Protein 2IDL (pdb70)

InterPro domains:
  IPR007422 Cysteine protease Prp [PF04327] (1-107)
  IPR007422 Cysteine protease Prp [PTHR39178] (1-111)
  IPR007422 Cysteine protease Prp [cd16332] (1-107)
  IPR036764 Cysteine protease Prp superfamily [G3DSA:3.30.70.1490] (1-114)
  IPR036764 Cysteine protease Prp superfamily [SSF118010] (1-109)

Secondary structure (DSSP, 8-state):
--EEEEEEE-TTS-EEEEEEES-SS---SSHHHHHHHHHHHHHHHHHHIIIII-SPPEEEEE-STT-EEEEE--TT--HHHHHHHHHHHHHHHHHHHHHHHHTTTTEEEEEE-/---SEEEEEEE-TTS-EEEEEEES-S---TTTHHHHHHHHHHHHHHHHHHIIIII-S--EEEEE-TTS-EEEEEPPTT--HHHHHHHHHHHHHHHHHHHHHHHHSTTTEEEEEEE-

Organism: Streptococcus pneumoniae serotype 4 (strain ATCC BAA-334 / TIGR4) (NCBI:txid170187)

Nearest PDB structures (foldseek):
  2idl-assembly1_A  TM=1.009E+00  e=2.650E-24  Streptococcus pneumoniae TIGR4
  2g0j-assembly2_C  TM=9.401E-01  e=6.194E-14  Streptococcus mutans
  2g0i-assembly1_A  TM=9.323E-01  e=7.033E-14  Streptococcus mutans
  7jvs-assembly1_D  TM=8.795E-01  e=3.715E-10  Staphylococcus aureus
  7kld-assembly1_B  TM=8.567E-01  e=4.148E-09  Staphylococcus aureus

Solvent-accessible surface area: 11715 Å² total; per-residue (Å²): 52,120,0,72,1,40,0,59,52,21,183,111,29,44,1,84,9,0,56,0,45,17,27,19,153,84,21,104,165,48,43,10,22,3,6,21,3,0,36,18,9,2,76,20,7,12,44,0,0,78,135,50,8,58,29,134,11,97,64,101,103,66,148,91,181,36,4,59,5,48,0,69,8,38,170,139,13,66,93,129,26,66,129,56,1,29,42,8,0,41,16,6,40,15,4,0,26,50,19,18,136,118,66,78,112,65,3,59,27,140,62,105,129,152,132,14,110,0,33,0,27,0,37,52,16,186,119,27,52,3,27,5,0,67,0,44,10,9,13,118,62,40,91,209,19,18,33,39,4,0,5,7,0,28,17,8,1,80,15,8,11,47,0,0,68,134,50,3,55,23,132,10,91,70,109,98,80,119,109,167,33,4,58,3,48,0,57,13,32,158,125,20,68,77,114,23,88,124,28,3,46,27,7,0,32,12,5,41,19,6,0,27,48,20,24,132,106,100,70,124,37,1,55,26,104,68,85,107,120

Foldseek 3Di:
DAKEKEWEADPVGFTFKMKIFQLADDDDDVSVVLSVLLVVLVVVLQVCLCPPLPDGWDWDWDNPDRIMIMTGHDDDDDPSSRVSNRVSVVVSLVSLVVSCVVVVVHYDYYYDD/DDAQKEKEWEAEPVGQTFKIKIFQLAQDDDDPNRVLSVQLCVLVVVLQVCLCVPLPDHFDWDWDNPPNIIIMTGHDPPDDPSSSVSNRVSVVVSLVSLVVSCVVVVNHYDYYYDYD

B-factor: mean 23.49, std 9.24, range [2.0, 76.6]

CATH classification: 3.30.70.1490

Radius of gyration: 17.14 Å; Cα contacts (8 Å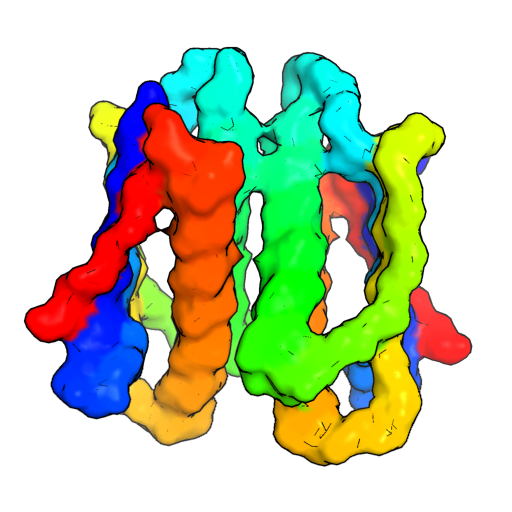, |Δi|>4): 445; chains: 2; bounding box: 49×45×42 Å

Structure (mmCIF, N/CA/C/O backbone):
data_2IDL
#
_entry.id   2IDL
#
_cell.length_a   52.665
_cell.length_b   62.359
_cell.length_c   63.415
_cell.angle_alpha   90.00
_cell.angle_beta   100.92
_cell.angle_gamma   90.00
#
_symmetry.space_group_name_H-M   'C 1 2 1'
#
loop_
_entity.id
_entity.type
_entity.pdbx_description
1 polymer 'Hypothetical protein'
2 non-polymer GLYCEROL
3 non-polymer 'SODIUM ION'
4 water water
#
loop_
_atom_site.group_PDB
_ato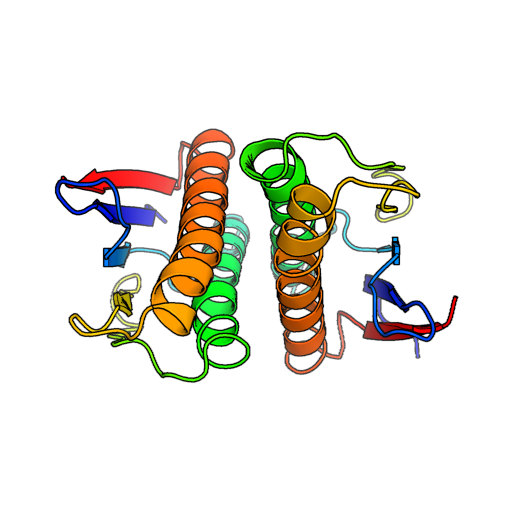m_site.id
_atom_site.type_symbol
_atom_site.label_atom_id
_atom_site.label_alt_id
_atom_site.label_comp_id
_atom_site.label_asym_id
_atom_site.label_entity_id
_atom_site.label_seq_id
_atom_site.pdbx_PDB_ins_code
_atom_site.Cartn_x
_atom_site.Cartn_y
_atom_site.Cartn_z
_atom_site.occupancy
_atom_site.B_iso_or_equiv
_atom_site.auth_seq_id
_atom_site.auth_comp_id
_atom_site.auth_asym_id
_atom_site.auth_atom_id
_atom_site.pdbx_PDB_model_num
ATOM 1 N N . ALA A 1 3 ? 12.442 19.978 31.345 1.00 20.00 0 ALA A N 1
ATOM 2 C CA . ALA A 1 3 ? 11.814 19.175 30.303 1.00 20.00 0 ALA A CA 1
ATOM 3 C C . ALA A 1 3 ? 11.077 17.979 30.898 1.00 20.00 0 ALA A C 1
ATOM 4 O O . ALA A 1 3 ? 11.582 16.846 30.853 1.00 35.38 0 ALA A O 1
ATOM 6 N N . MET A 1 4 ? 9.903 18.219 31.480 1.00 32.65 1 MET A N 1
ATOM 7 C CA . MET A 1 4 ? 9.013 17.124 31.817 1.00 31.08 1 MET A CA 1
ATOM 8 C C . MET A 1 4 ? 8.116 16.939 30.609 1.00 28.93 1 MET A C 1
ATOM 9 O O . MET A 1 4 ? 7.288 17.787 30.280 1.00 28.89 1 MET A O 1
ATOM 14 N N . ILE A 1 5 ? 8.309 15.817 29.954 1.00 26.70 2 ILE A N 1
ATOM 15 C CA . ILE A 1 5 ? 7.478 15.440 28.830 1.00 25.07 2 ILE A CA 1
ATOM 16 C C . ILE A 1 5 ? 6.426 14.470 29.364 1.00 24.11 2 ILE A C 1
ATOM 17 O O . ILE A 1 5 ? 6.746 13.534 30.096 1.00 23.74 2 ILE A O 1
ATOM 22 N N . GLN A 1 6 ? 5.166 14.738 29.048 1.00 23.62 3 GLN A N 1
ATOM 23 C CA . GLN A 1 6 ? 4.056 13.856 29.385 1.00 23.38 3 GLN A CA 1
ATOM 24 C C . GLN A 1 6 ? 3.340 13.418 28.117 1.00 23.02 3 GLN A C 1
ATOM 25 O O . GLN A 1 6 ? 2.996 14.250 27.296 1.00 23.71 3 GLN A O 1
ATOM 31 N N . ALA A 1 7 ? 3.123 12.113 27.980 1.00 22.21 4 ALA A N 1
ATOM 32 C CA . ALA A 1 7 ? 2.440 11.525 26.838 1.00 21.55 4 ALA A CA 1
ATOM 33 C C . ALA A 1 7 ? 1.248 10.716 27.371 1.00 21.52 4 ALA A C 1
ATOM 34 O O . ALA A 1 7 ? 1.382 9.984 28.375 1.00 22.24 4 ALA A O 1
ATOM 36 N N . VAL A 1 8 ? 0.079 10.940 26.796 1.00 21.06 5 VAL A N 1
ATOM 37 C CA . VAL A 1 8 ? -1.136 10.183 27.134 1.00 20.74 5 VAL A CA 1
ATOM 38 C C . VAL A 1 8 ? -1.765 9.630 25.855 1.00 21.01 5 VAL A C 1
ATOM 39 O O . VAL A 1 8 ? -2.109 10.391 24.944 1.00 21.96 5 VAL A O 1
ATOM 43 N N . PHE A 1 9 ? -1.871 8.306 25.767 1.00 20.92 6 PHE A N 1
ATOM 44 C CA . PHE A 1 9 ? -2.452 7.642 24.609 1.00 20.92 6 PHE A CA 1
ATOM 45 C C . PHE A 1 9 ? -3.836 7.137 24.989 1.00 21.67 6 PHE A C 1
ATOM 46 O O . PHE A 1 9 ? -4.012 6.552 26.064 1.00 22.33 6 PHE A O 1
ATOM 54 N N . GLU A 1 10 ? -4.801 7.319 24.094 1.00 21.38 7 GLU A N 1
ATOM 55 C CA . GLU A 1 10 ? -6.181 6.910 24.355 1.00 22.08 7 GLU A CA 1
ATOM 56 C C . GLU A 1 10 ? -6.508 5.603 23.637 1.00 22.42 7 GLU A C 1
ATOM 57 O O . GLU A 1 10 ? -6.287 5.491 22.435 1.00 22.30 7 GLU A O 1
ATOM 63 N N . ARG A 1 11 ? -7.049 4.630 24.380 1.00 22.57 8 ARG A N 1
ATOM 64 C CA . ARG A 1 11 ? -7.506 3.360 23.813 1.00 23.44 8 ARG A CA 1
ATOM 65 C C . ARG A 1 11 ? -9.013 3.199 23.998 1.00 24.02 8 ARG A C 1
ATOM 66 O O . ARG A 1 11 ? -9.551 3.475 25.075 1.00 23.95 8 ARG A O 1
ATOM 74 N N . ALA A 1 12 ? -9.671 2.743 22.933 1.00 24.54 9 ALA A N 1
ATOM 75 C CA . ALA A 1 12 ? -11.092 2.400 22.936 1.00 25.72 9 ALA A CA 1
ATOM 76 C C . ALA A 1 12 ? -11.333 1.128 23.737 1.00 26.35 9 ALA A C 1
ATOM 77 O O . ALA A 1 12 ? -10.385 0.468 24.163 1.00 26.72 9 ALA A O 1
ATOM 79 N N . GLU A 1 13 ? -12.607 0.776 23.916 1.00 27.94 10 GLU A N 1
ATOM 80 C CA . GLU A 1 13 ? -13.005 -0.391 24.715 1.00 28.90 10 GLU A CA 1
ATOM 81 C C . GLU A 1 13 ? -12.475 -1.720 24.173 1.00 29.71 10 GLU A C 1
ATOM 82 O O . GLU A 1 13 ? -12.251 -2.657 24.945 1.00 30.34 10 GLU A O 1
ATOM 88 N N . ASP A 1 14 ? -12.285 -1.805 22.859 1.00 30.06 11 ASP A N 1
ATOM 89 C CA . ASP A 1 14 ? -11.743 -3.015 22.236 1.00 30.41 11 ASP A CA 1
ATOM 90 C C . ASP A 1 14 ? -10.220 -3.012 22.150 1.00 29.80 11 ASP A C 1
ATOM 91 O O . ASP A 1 14 ? -9.624 -3.968 21.654 1.00 30.58 11 ASP A O 1
ATOM 96 N N . GLY A 1 15 ? -9.595 -1.940 22.626 1.00 28.76 12 GLY A N 1
ATOM 97 C CA . GLY A 1 15 ? -8.146 -1.825 22.618 1.00 28.13 12 GLY A CA 1
ATOM 98 C C . GLY A 1 15 ? -7.558 -0.936 21.541 1.0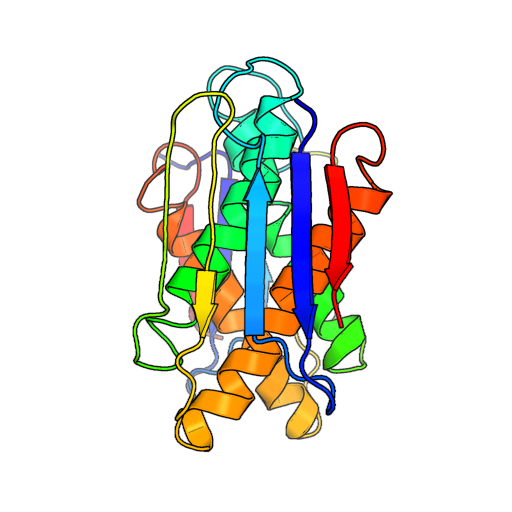0 27.16 12 GLY A C 1
ATOM 99 O O . GLY A 1 15 ? -6.369 -0.646 21.581 1.00 27.69 12 GLY A O 1
ATOM 100 N N . GLU A 1 16 ? -8.350 -0.495 20.569 1.00 25.60 13 GLU A N 1
ATOM 101 C CA . GLU A 1 16 ? -7.799 0.343 19.498 1.00 24.93 13 GLU A CA 1
ATOM 102 C C . GLU A 1 16 ? -7.308 1.693 20.005 1.00 23.27 13 GLU A C 1
ATOM 103 O O . GLU A 1 16 ? -7.993 2.377 20.760 1.00 22.73 13 GLU A O 1
ATOM 109 N N . LEU A 1 17 ? -6.129 2.081 19.539 1.00 22.26 14 LEU A N 1
ATOM 110 C CA . LEU A 1 17 ? -5.578 3.392 19.843 1.00 21.70 14 LEU A CA 1
ATOM 111 C C . LEU A 1 17 ? -6.308 4.459 19.025 1.00 20.83 14 LEU A C 1
ATOM 112 O O . LEU A 1 17 ? -6.491 4.310 17.809 1.00 20.23 14 LEU A O 1
ATOM 117 N N . ARG A 1 18 ? -6.723 5.525 19.702 1.00 20.29 15 ARG A N 1
ATOM 118 C CA . ARG A 1 18 ? -7.516 6.594 19.094 1.00 20.28 15 ARG A CA 1
ATOM 119 C C . ARG A 1 18 ? -6.812 7.952 19.031 1.00 19.38 15 ARG A C 1
ATOM 120 O O . ARG A 1 18 ? -7.033 8.709 18.107 1.00 19.17 15 ARG A O 1
ATOM 128 N N . SER A 1 19 ? -5.971 8.249 20.014 1.00 18.82 16 SER A N 1
ATOM 129 C CA . SER A 1 19 ? -5.273 9.527 20.034 1.00 18.19 16 SER A CA 1
ATOM 130 C C . SER A 1 19 ? -4.036 9.491 20.913 1.00 17.83 16 SER A C 1
ATOM 131 O O . SER A 1 19 ? -3.892 8.610 21.759 1.00 18.55 16 SER A O 1
ATOM 134 N N . ALA A 1 20 ? -3.146 10.448 20.695 1.00 17.63 17 ALA A N 1
ATOM 135 C CA . ALA A 1 20 ? -2.051 10.701 21.639 1.00 17.85 17 ALA A CA 1
ATOM 136 C C . ALA A 1 20 ? -1.904 12.196 21.858 1.00 18.30 17 ALA A C 1
ATOM 137 O O . ALA A 1 20 ? -1.987 12.984 20.931 1.00 16.77 17 ALA A O 1
ATOM 139 N N . GLU A 1 21 ? -1.649 12.563 23.102 1.00 18.41 18 GLU A N 1
ATOM 140 C CA . GLU A 1 21 ? -1.430 13.946 23.491 1.00 20.10 18 GLU A CA 1
ATOM 141 C C . GLU A 1 21 ? -0.073 14.017 24.183 1.00 20.81 18 GLU A C 1
ATOM 142 O O . GLU A 1 21 ? 0.188 13.265 25.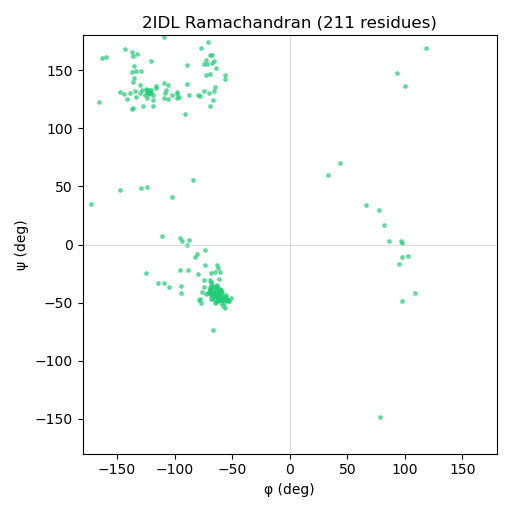116 1.00 21.51 18 GLU A O 1
ATOM 148 N N . ILE A 1 22 ? 0.785 14.905 23.701 1.00 21.21 19 ILE A N 1
ATOM 149 C CA . ILE A 1 22 ? 2.134 15.032 24.206 1.00 21.14 19 ILE A CA 1
ATOM 150 C C . ILE A 1 22 ? 2.390 16.498 24.559 1.00 22.08 19 ILE A C 1
ATOM 151 O O . ILE A 1 22 ? 2.082 17.393 23.770 1.00 21.06 19 ILE A O 1
ATOM 156 N N . THR A 1 23 ? 2.946 16.719 25.748 1.00 22.30 20 THR A N 1
ATOM 157 C CA . THR A 1 23 ? 3.309 18.060 26.199 1.00 23.14 20 THR A CA 1
ATOM 158 C C . THR A 1 23 ? 4.752 18.077 26.696 1.00 24.42 20 THR A C 1
ATOM 159 O O . THR A 1 23 ? 5.254 17.062 27.204 1.00 24.21 20 THR A O 1
ATOM 163 N N . GLY A 1 24 ? 5.423 19.215 26.542 1.00 25.27 21 GLY A N 1
ATOM 164 C CA . GLY A 1 24 ? 6.733 19.451 27.177 1.00 26.44 21 GLY A CA 1
ATOM 165 C C . GLY A 1 24 ? 7.945 19.193 26.300 1.00 27.79 21 GLY A C 1
ATOM 166 O O . GLY A 1 24 ? 9.083 19.323 26.748 1.00 28.59 21 GLY A O 1
ATOM 167 N N . HIS A 1 25 ? 7.711 18.853 25.041 1.00 28.59 22 HIS A N 1
ATOM 168 C CA . HIS A 1 25 ? 8.774 18.406 24.130 1.00 29.68 22 HIS A CA 1
ATOM 169 C C . HIS A 1 25 ? 9.360 19.527 23.251 1.00 30.25 22 HIS A C 1
ATOM 170 O O . HIS A 1 25 ? 10.167 19.253 22.372 1.00 29.98 22 HIS A O 1
ATOM 177 N N . ALA A 1 26 ? 8.953 20.777 23.477 1.00 30.95 23 ALA A N 1
ATOM 178 C CA . ALA A 1 26 ? 9.466 21.893 22.681 1.00 31.47 23 ALA A CA 1
ATOM 179 C C . ALA A 1 26 ? 10.916 22.214 23.041 1.00 32.23 23 ALA A C 1
ATOM 180 O O . ALA A 1 26 ? 11.325 22.067 24.191 1.00 32.48 23 ALA A O 1
ATOM 182 N N . GLU A 1 27 ? 11.689 22.629 22.040 1.00 32.73 24 GLU A N 1
ATOM 183 C CA . GLU A 1 27 ? 13.054 23.140 22.229 1.00 33.25 24 GLU A CA 1
ATOM 184 C C . GLU A 1 27 ? 12.929 24.461 23.007 1.00 33.62 24 GLU A C 1
ATOM 185 O O . GLU A 1 27 ? 12.069 25.260 22.655 1.00 34.03 24 GLU A O 1
ATOM 191 N N . SER A 1 28 ? 13.590 24.617 24.151 1.00 34.32 25 SER A N 1
ATOM 192 C CA . SER A 1 28 ? 14.917 24.113 24.487 1.00 34.59 25 SER A CA 1
ATOM 193 C C . SER A 1 28 ? 14.888 23.522 25.891 1.00 34.82 25 SER A C 1
ATOM 194 O O . SER A 1 28 ? 14.027 23.811 26.675 1.00 35.20 25 SER A O 1
ATOM 197 N N . GLY A 1 29 ? 15.869 22.711 26.205 1.00 35.00 26 GLY A N 1
ATOM 198 C CA . GLY A 1 29 ? 17.199 22.909 25.684 1.00 35.14 26 GLY A CA 1
ATOM 199 C C . GLY A 1 29 ? 18.255 23.154 26.730 1.00 35.15 26 GLY A C 1
ATOM 200 O O . GLY A 1 29 ? 17.986 23.331 27.920 1.00 35.01 26 GLY A O 1
ATOM 201 N N . GLU A 1 30 ? 19.484 23.105 26.265 1.00 35.33 27 GLU A N 1
ATOM 202 C CA . GLU A 1 30 ? 19.789 22.877 24.875 1.00 35.33 27 GLU A CA 1
ATOM 203 C C . GLU A 1 30 ? 20.430 21.539 24.554 1.00 35.09 27 GLU A C 1
ATOM 204 O O . GLU A 1 30 ? 20.814 21.343 23.419 1.00 35.31 27 GLU A O 1
ATOM 210 N N . TYR A 1 31 ? 20.533 20.620 25.511 1.00 34.57 28 TYR A N 1
ATOM 211 C CA . TYR A 1 31 ? 21.434 20.734 26.651 1.00 34.09 28 TYR A CA 1
ATOM 212 C C . TYR A 1 31 ? 21.386 19.407 27.388 1.00 33.44 28 TYR A C 1
ATOM 213 O O . TYR A 1 31 ? 21.415 19.372 28.588 1.00 33.43 28 TYR A O 1
ATOM 222 N N . GLY A 1 32 ? 21.244 18.318 26.664 1.00 32.74 29 GLY A N 1
ATOM 223 C CA . GLY A 1 32 ? 20.784 17.080 27.257 1.00 32.24 29 GLY A CA 1
ATOM 224 C C . GLY A 1 32 ? 19.306 16.823 27.066 1.00 31.77 29 GLY A C 1
ATOM 225 O O . GLY A 1 32 ? 18.894 15.780 26.670 1.00 31.65 29 GLY A O 1
ATOM 226 N N . LEU A 1 33 ? 18.515 17.816 27.355 1.00 31.32 30 LEU A N 1
ATOM 227 C CA . LEU A 1 33 ? 17.054 17.686 27.273 1.00 30.47 30 LEU A CA 1
ATOM 228 C C . LEU A 1 33 ? 16.613 17.680 25.815 1.00 29.45 30 LEU A C 1
ATOM 229 O O . LEU A 1 33 ? 15.696 16.952 25.444 1.00 28.82 30 LEU A O 1
ATOM 234 N N . ASP A 1 34 ? 17.282 18.462 24.976 1.00 28.88 31 ASP A N 1
ATOM 235 C CA . ASP A 1 34 ? 16.909 18.522 23.555 1.00 28.13 31 ASP A CA 1
ATOM 236 C C . ASP A 1 34 ? 17.115 17.201 22.832 1.00 27.11 31 ASP A C 1
ATOM 237 O O . ASP A 1 34 ? 16.461 16.942 21.829 1.00 25.78 31 ASP A O 1
ATOM 242 N N . VAL A 1 35 ? 17.994 16.353 23.348 1.00 26.20 32 VAL A N 1
ATOM 243 C CA . VAL A 1 35 ? 18.143 14.999 22.814 1.00 25.62 32 VAL A CA 1
ATOM 244 C C . VAL A 1 35 ? 16.874 14.159 23.079 1.00 24.66 32 VAL A C 1
ATOM 245 O O . VAL A 1 35 ? 16.383 13.428 22.215 1.00 22.96 32 VAL A O 1
ATOM 249 N N . VAL A 1 36 ? 16.319 14.300 24.274 1.00 23.88 33 VAL A N 1
ATOM 250 C CA . VAL A 1 36 ? 15.094 13.586 24.632 1.00 23.31 33 VAL A CA 1
ATOM 251 C C . VAL A 1 36 ? 13.893 14.124 23.830 1.00 22.63 33 VAL A C 1
ATOM 252 O O . VAL A 1 36 ? 13.085 13.362 23.305 1.00 22.95 33 VAL A O 1
ATOM 256 N N . CYS A 1 37 ? 13.812 15.444 23.706 1.00 22.26 34 CYS A N 1
ATOM 257 C CA . CYS A 1 37 ? 12.765 16.086 22.926 1.00 21.43 34 CYS A CA 1
ATOM 258 C C . CYS A 1 37 ? 12.829 15.680 21.486 1.00 21.06 34 CYS A C 1
ATOM 259 O O . CYS A 1 37 ? 11.783 15.495 20.854 1.00 19.74 34 CYS A O 1
ATOM 262 N N . ALA A 1 38 ? 14.043 15.578 20.947 1.00 19.85 35 ALA A N 1
ATOM 263 C CA . ALA A 1 38 ? 14.194 15.232 19.539 1.00 19.21 35 ALA A CA 1
ATOM 264 C C . ALA A 1 38 ? 13.737 13.796 19.321 1.00 18.64 35 ALA A C 1
ATOM 265 O O . ALA A 1 38 ? 13.142 13.483 18.291 1.00 17.93 35 ALA A O 1
ATOM 267 N N . SER A 1 39 ? 14.010 12.928 20.294 1.00 18.50 36 SER A N 1
ATOM 268 C CA . SER A 1 39 ? 13.552 11.519 20.226 1.00 18.65 36 SER A CA 1
ATOM 269 C C . SER A 1 39 ? 12.026 11.396 20.244 1.00 18.26 36 SER A C 1
ATOM 270 O O . SER A 1 39 ? 11.439 10.679 19.440 1.00 17.81 36 SER A O 1
ATOM 273 N N . VAL A 1 40 ? 11.382 12.133 21.140 1.00 17.82 37 VAL A N 1
ATOM 274 C CA . VAL A 1 40 ? 9.916 12.157 21.213 1.00 17.57 37 VAL A CA 1
ATOM 275 C C . VAL A 1 40 ? 9.309 12.731 19.912 1.00 17.18 37 VAL A C 1
ATOM 276 O O . VAL A 1 40 ? 8.394 12.152 19.340 1.00 16.78 37 VAL A O 1
ATOM 280 N N . SER A 1 41 ? 9.827 13.863 19.456 1.00 16.96 38 SER A N 1
ATOM 281 C CA . SER A 1 41 ? 9.320 14.496 18.234 1.00 16.65 38 SER A CA 1
ATOM 282 C C . SER A 1 41 ? 9.472 13.595 17.033 1.00 15.92 38 SER A C 1
ATOM 283 O O . SER A 1 41 ? 8.591 13.558 16.170 1.00 15.93 38 SER A O 1
ATOM 286 N N . THR A 1 42 ? 10.588 12.859 16.964 1.00 15.46 39 THR A N 1
ATOM 287 C CA . THR A 1 42 ? 10.846 11.963 15.840 1.00 14.99 39 THR A CA 1
ATOM 288 C C . THR A 1 42 ? 9.774 10.874 15.763 1.00 14.33 39 THR A C 1
ATOM 289 O O . THR A 1 42 ? 9.238 10.594 14.687 1.00 13.26 39 THR A O 1
ATOM 293 N N . LEU A 1 43 ? 9.456 10.285 16.905 1.00 14.56 40 LEU A N 1
ATOM 294 C CA . LEU A 1 43 ? 8.398 9.273 16.973 1.00 14.25 40 LEU A CA 1
ATOM 295 C C . LEU A 1 43 ? 7.036 9.833 16.535 1.00 15.10 40 LEU A C 1
ATOM 296 O O . LEU A 1 43 ? 6.331 9.210 15.727 1.00 14.54 40 LEU A O 1
ATOM 301 N N . ALA A 1 44 ? 6.683 11.009 17.062 1.00 14.71 41 ALA A N 1
ATOM 302 C CA . ALA A 1 44 ? 5.379 11.630 16.762 1.00 15.03 41 ALA A CA 1
ATOM 303 C C . ALA A 1 44 ? 5.271 11.991 15.280 1.00 15.22 41 ALA A C 1
ATOM 304 O O . ALA A 1 44 ? 4.266 11.684 14.611 1.00 15.66 41 ALA A O 1
ATOM 306 N N . ILE A 1 45 ? 6.300 12.665 14.775 1.00 15.62 42 ILE A N 1
ATOM 307 C CA . ILE A 1 45 ? 6.260 13.132 13.390 1.00 16.07 42 ILE A CA 1
ATOM 308 C C . ILE A 1 45 ? 6.322 11.968 12.407 1.00 15.58 42 ILE A C 1
ATOM 309 O O . ILE A 1 45 ? 5.624 11.984 11.375 1.00 14.59 42 ILE A O 1
ATOM 314 N N . ASN A 1 46 ? 7.122 10.943 12.695 1.00 15.40 43 ASN A N 1
ATOM 315 C CA . ASN A 1 46 ? 7.163 9.791 11.789 1.00 15.54 43 ASN A CA 1
ATOM 316 C C . ASN A 1 46 ? 5.825 9.034 11.802 1.00 15.40 43 ASN A C 1
ATOM 317 O O . ASN A 1 46 ? 5.376 8.525 10.757 1.00 14.93 43 ASN A O 1
ATOM 322 N N . PHE A 1 47 ? 5.182 8.980 12.972 1.00 14.43 44 PHE A N 1
ATOM 323 C CA . PHE A 1 47 ? 3.835 8.391 13.071 1.00 14.39 44 PHE A CA 1
ATOM 324 C C . PHE A 1 47 ? 2.892 9.102 12.115 1.00 14.19 44 PHE A C 1
ATOM 325 O O . PHE A 1 47 ? 2.253 8.470 11.268 1.00 14.60 44 PHE A O 1
ATOM 333 N N . ILE A 1 48 ? 2.821 10.426 12.241 1.00 14.55 45 ILE A N 1
ATOM 334 C CA . ILE A 1 48 ? 1.943 11.237 11.410 1.00 14.98 45 ILE A CA 1
ATOM 335 C C . ILE A 1 48 ? 2.286 11.055 9.945 1.00 15.32 45 ILE A C 1
ATOM 336 O O . ILE A 1 48 ? 1.390 10.814 9.120 1.00 15.09 45 ILE A O 1
ATOM 341 N N . ASN A 1 49 ? 3.572 11.146 9.605 1.00 15.16 46 ASN A N 1
ATOM 342 C CA . ASN A 1 49 ? 3.975 11.025 8.182 1.00 15.18 46 ASN A CA 1
ATOM 343 C C . ASN A 1 49 ? 3.679 9.638 7.614 1.00 15.08 46 ASN A C 1
ATOM 344 O O . ASN A 1 49 ? 3.358 9.493 6.424 1.00 14.38 46 ASN A O 1
ATOM 349 N N . SER A 1 50 ? 3.839 8.615 8.444 1.00 14.98 47 SER A N 1
ATOM 350 C CA . SER A 1 50 ? 3.537 7.241 8.044 1.00 15.94 47 SER A CA 1
ATOM 351 C C . SER A 1 50 ? 2.061 6.995 7.739 1.00 16.65 47 SER A C 1
ATOM 352 O O . SER A 1 50 ? 1.709 6.316 6.768 1.00 16.93 47 SER A O 1
ATOM 355 N N . ILE A 1 51 ? 1.195 7.568 8.558 1.00 17.72 48 ILE A N 1
ATOM 356 C CA A ILE A 1 51 ? -0.250 7.494 8.316 0.50 17.32 48 ILE A CA 1
ATOM 357 C CA B ILE A 1 51 ? -0.250 7.498 8.316 0.50 17.52 48 ILE A CA 1
ATOM 358 C C . ILE A 1 51 ? -0.589 8.156 6.985 1.00 18.14 48 ILE A C 1
ATOM 359 O O . ILE A 1 51 ? -1.286 7.589 6.167 1.00 17.94 48 ILE A O 1
ATOM 368 N N . GLU A 1 52 ? -0.084 9.367 6.790 1.00 18.11 49 GLU A N 1
ATOM 369 C CA . GLU A 1 52 ? -0.370 10.127 5.594 1.00 19.05 49 GLU A CA 1
ATOM 370 C C . GLU A 1 52 ? 0.148 9.435 4.340 1.00 19.44 49 GLU A C 1
ATOM 371 O O . GLU A 1 52 ? -0.571 9.385 3.329 1.00 19.57 49 GLU A O 1
ATOM 377 N N . LYS A 1 53 ? 1.352 8.855 4.397 1.00 19.53 50 LYS A N 1
ATOM 378 C CA . LYS A 1 53 ? 1.935 8.238 3.214 1.00 20.06 50 LYS A CA 1
ATOM 379 C C . LYS A 1 53 ? 1.360 6.874 2.938 1.00 19.45 50 LYS A C 1
ATOM 380 O O . LYS A 1 53 ? 0.985 6.587 1.806 1.00 19.86 50 LYS A O 1
ATOM 386 N N . PHE A 1 54 ? 1.289 6.038 3.963 1.00 18.70 51 PHE A N 1
ATOM 387 C CA . PHE A 1 54 ? 0.966 4.627 3.770 1.00 19.13 51 PHE A CA 1
ATOM 388 C C . PHE A 1 54 ? -0.521 4.320 3.942 1.00 19.76 51 PHE A C 1
ATOM 389 O O . PHE A 1 54 ? -1.061 3.472 3.227 1.00 20.20 51 PHE A O 1
ATOM 397 N N . ALA A 1 55 ? -1.186 5.008 4.868 1.00 20.18 52 ALA A N 1
ATOM 398 C CA . ALA A 1 55 ? -2.624 4.823 5.088 1.00 20.55 52 ALA A CA 1
ATOM 399 C C . ALA A 1 55 ? -3.501 5.724 4.206 1.00 20.81 52 ALA A C 1
ATOM 400 O O . ALA A 1 55 ? -4.662 5.411 3.963 1.00 23.29 52 ALA A O 1
ATOM 402 N N . GLY A 1 56 ? -2.959 6.829 3.703 1.00 20.66 53 GLY A N 1
ATOM 403 C CA . GLY A 1 56 ? -3.677 7.644 2.697 1.00 20.24 53 GLY A CA 1
ATOM 404 C C . GLY A 1 56 ? -4.725 8.639 3.177 1.00 19.94 53 GLY A C 1
ATOM 405 O O . GLY A 1 56 ? -5.543 9.101 2.385 1.00 19.49 53 GLY A O 1
ATOM 406 N N . TYR A 1 57 ? -4.700 8.979 4.466 1.00 19.39 54 TYR A N 1
ATOM 407 C CA . TYR A 1 57 ? -5.542 10.027 5.019 1.00 18.90 54 TYR A CA 1
ATOM 408 C C . TYR A 1 57 ? -4.722 10.886 5.969 1.00 19.29 54 TYR A C 1
ATOM 409 O O . TYR A 1 57 ? -3.631 10.489 6.376 1.00 18.96 54 TYR A O 1
ATOM 418 N N . GLU A 1 58 ? -5.260 12.052 6.322 1.00 19.17 55 GLU A N 1
ATOM 419 C CA . GLU A 1 58 ? -4.634 12.943 7.297 1.00 19.79 55 GLU A CA 1
ATOM 420 C C . GLU A 1 58 ? -5.244 12.723 8.672 1.00 19.26 55 GLU A C 1
ATOM 421 O O . GLU A 1 58 ? -6.453 12.827 8.837 1.00 20.32 55 GLU A O 1
ATOM 427 N N . PRO A 1 59 ? -4.414 12.467 9.678 1.00 19.16 56 PRO A N 1
ATOM 428 C CA . PRO A 1 59 ? -5.002 12.456 11.007 1.00 19.10 56 PRO A CA 1
ATOM 429 C C . PRO A 1 59 ? -5.342 13.881 11.478 1.00 18.76 56 PRO A C 1
ATOM 430 O O . PRO A 1 59 ? -4.805 14.867 10.948 1.00 18.10 56 PRO A O 1
ATOM 434 N N . ILE A 1 60 ? -6.250 13.975 12.450 1.00 18.17 57 ILE A N 1
ATOM 435 C CA A ILE A 1 60 ? -6.555 15.251 13.106 0.50 18.32 57 ILE A CA 1
ATOM 436 C CA B ILE A 1 60 ? -6.558 15.248 13.093 0.50 18.08 57 ILE A CA 1
ATOM 437 C C . ILE A 1 60 ? -5.401 15.614 14.011 1.00 18.37 57 ILE A C 1
ATOM 438 O O . ILE A 1 60 ? -5.023 14.841 14.865 1.00 18.86 57 ILE A O 1
ATOM 447 N N A LEU A 1 61 ? -4.853 16.807 13.837 0.50 18.01 58 LEU A N 1
ATOM 448 N N B LEU A 1 61 ? -4.835 16.795 13.786 0.50 18.37 58 LEU A N 1
ATOM 449 C CA A LEU A 1 61 ? -3.651 17.202 14.565 0.50 17.91 58 LEU A CA 1
ATOM 450 C CA B LEU A 1 61 ? -3.669 17.272 14.530 0.50 18.59 58 LEU A CA 1
ATOM 451 C C A LEU A 1 61 ? -3.775 18.623 15.090 0.50 18.31 58 LEU A C 1
ATOM 452 C C B LEU A 1 61 ? -3.949 18.623 15.157 0.50 18.68 58 LEU A C 1
ATOM 453 O O A LEU A 1 61 ? -4.145 19.530 14.335 0.50 18.01 58 LEU A O 1
ATOM 454 O O B LEU A 1 61 ? -4.607 19.472 14.556 0.50 18.37 58 LEU A O 1
ATOM 463 N N . GLU A 1 62 ? -3.455 18.806 16.372 1.00 18.78 59 GLU A N 1
ATOM 464 C CA . GLU A 1 62 ? -3.309 20.132 16.979 1.00 19.81 59 GLU A CA 1
ATOM 465 C C . GLU A 1 62 ? -1.869 20.245 17.470 1.00 20.61 59 GLU A C 1
ATOM 466 O O . GLU A 1 62 ? -1.394 19.403 18.228 1.00 20.69 59 GLU A O 1
ATOM 472 N N . LEU A 1 63 ? -1.188 21.298 17.027 1.00 22.27 60 LEU A N 1
ATOM 473 C CA . LEU A 1 63 ? 0.187 21.582 17.399 1.00 23.81 60 LEU A CA 1
ATOM 474 C C . LEU A 1 63 ? 0.248 22.977 18.000 1.00 24.67 60 LEU A C 1
ATOM 475 O O . LEU A 1 63 ? -0.316 23.905 17.449 1.00 25.43 60 LEU A O 1
ATOM 480 N N . ASN A 1 64 ? 0.913 23.126 19.138 1.00 25.85 61 ASN A N 1
ATOM 481 C CA . ASN A 1 64 ? 1.185 24.451 19.668 1.00 26.79 61 ASN A CA 1
ATOM 482 C C . ASN A 1 64 ? 2.618 24.437 20.150 1.00 27.35 61 ASN A C 1
ATOM 483 O O . ASN A 1 64 ? 2.948 23.672 21.045 1.00 25.87 61 ASN A O 1
ATOM 488 N N . GLU A 1 65 ? 3.472 25.259 19.541 1.00 28.42 62 GLU A N 1
ATOM 489 C CA . GLU A 1 65 ? 4.893 25.309 19.922 1.00 29.57 62 GLU A CA 1
ATOM 490 C C . GLU A 1 65 ? 5.132 26.014 21.256 1.00 30.10 62 GLU A C 1
ATOM 491 O O . GLU A 1 65 ? 6.186 25.836 21.876 1.00 30.59 62 GLU A O 1
ATOM 497 N N . ASP A 1 66 ? 4.153 26.781 21.719 1.00 30.56 63 ASP A N 1
ATOM 498 C CA . ASP A 1 66 ? 4.340 27.624 22.899 1.00 30.95 63 ASP A CA 1
ATOM 499 C C . ASP A 1 66 ? 4.472 26.845 24.212 1.00 30.82 63 ASP A C 1
ATOM 500 O O . ASP A 1 66 ? 4.107 25.674 24.297 1.00 30.89 63 ASP A O 1
ATOM 505 N N . GLU A 1 67 ? 4.989 27.544 25.224 1.00 30.73 64 GLU A N 1
ATOM 506 C CA . GLU A 1 67 ? 5.064 27.082 26.617 1.00 30.55 64 GLU A CA 1
ATOM 507 C C . GLU A 1 67 ? 5.275 25.587 26.795 1.00 29.93 64 GLU A C 1
ATOM 508 O O . GLU A 1 67 ? 4.477 24.882 27.430 1.00 30.24 64 GLU A O 1
ATOM 514 N N . GLY A 1 68 ? 6.391 25.118 26.246 1.00 28.66 65 GLY A N 1
ATOM 515 C CA . GLY A 1 68 ? 6.829 23.741 26.442 1.00 27.44 65 GLY A CA 1
ATOM 516 C C . GLY A 1 68 ? 6.376 22.816 25.333 1.00 26.37 65 GLY A C 1
ATOM 517 O O . GLY A 1 68 ? 6.910 21.726 25.183 1.00 25.80 65 GLY A O 1
ATOM 518 N N . GLY A 1 69 ? 5.398 23.256 24.549 1.00 24.96 66 GLY A N 1
ATOM 519 C CA . GLY A 1 69 ? 4.932 22.513 23.395 1.00 24.32 66 GLY A CA 1
ATOM 520 C C . GLY A 1 69 ? 3.760 21.603 23.706 1.00 23.43 66 GLY A C 1
ATOM 521 O O . GLY A 1 69 ? 3.667 21.028 24.799 1.00 23.22 66 GLY A O 1
ATOM 522 N N . TYR A 1 70 ? 2.897 21.441 22.709 1.00 22.70 67 TYR A N 1
ATOM 523 C CA . TYR A 1 70 ? 1.695 20.640 22.816 1.00 21.83 67 TYR A CA 1
ATOM 524 C C . TYR A 1 70 ? 1.407 20.004 21.461 1.00 21.26 67 TYR A C 1
ATOM 525 O O . TYR A 1 70 ? 1.451 20.680 20.440 1.00 20.56 67 TYR A O 1
ATOM 534 N N . LEU A 1 71 ? 1.147 18.700 21.472 1.00 20.99 68 LEU A N 1
ATOM 535 C CA . LEU A 1 71 ? 0.780 17.977 20.256 1.00 20.47 68 LEU A CA 1
ATOM 536 C C . LEU A 1 71 ? -0.333 17.015 20.612 1.00 20.58 68 LEU A C 1
ATOM 537 O O . LEU A 1 71 ? -0.223 16.288 21.611 1.00 20.74 68 LEU A O 1
ATOM 542 N N . MET A 1 72 ? -1.397 17.038 19.814 1.00 20.29 69 MET A N 1
ATOM 543 C CA A MET A 1 72 ? -2.485 16.070 19.919 0.50 20.05 69 MET A CA 1
ATOM 544 C CA B MET A 1 72 ? -2.491 16.083 19.922 0.50 20.32 69 MET A CA 1
ATOM 545 C C . MET A 1 72 ? -2.788 15.540 18.532 1.00 19.86 69 MET A C 1
ATOM 546 O O . MET A 1 72 ? -3.055 16.311 17.618 1.00 20.13 69 MET A O 1
ATOM 555 N N . VAL A 1 73 ? -2.723 14.216 18.376 1.00 19.87 70 VAL A N 1
ATOM 556 C CA . VAL A 1 73 ? -3.055 13.550 17.124 1.00 18.47 70 VAL A CA 1
ATOM 557 C C . VAL A 1 73 ? -4.205 12.559 17.388 1.00 19.09 70 VAL A C 1
ATOM 558 O O . VAL A 1 73 ? -4.181 11.807 18.370 1.00 18.22 70 VAL A O 1
ATOM 562 N N . GLU A 1 74 ? -5.218 12.593 16.531 1.00 18.88 71 GLU A N 1
ATOM 563 C CA . GLU A 1 74 ? -6.413 11.767 16.708 1.00 19.21 71 GLU A CA 1
ATOM 564 C C . GLU A 1 74 ? -6.785 11.138 15.391 1.00 19.63 71 GLU A C 1
ATOM 565 O O . GLU A 1 74 ? -6.650 11.774 14.344 1.00 18.97 71 GLU A O 1
ATOM 571 N N . ILE A 1 75 ? -7.262 9.898 15.434 1.00 2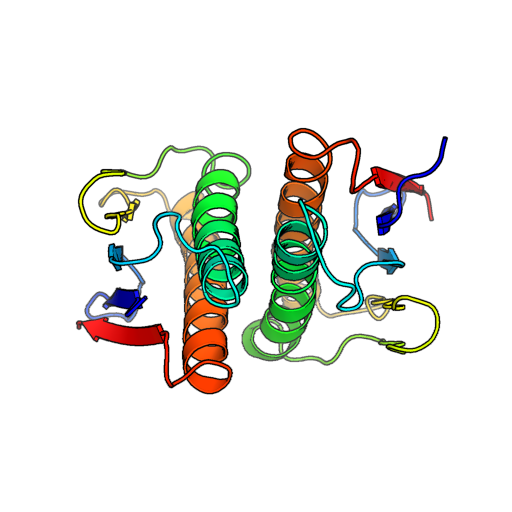0.36 72 ILE A N 1
ATOM 572 C CA . ILE A 1 75 ? -7.659 9.204 14.208 1.00 22.50 72 ILE A CA 1
ATOM 573 C C . ILE A 1 75 ? -9.123 9.501 13.937 1.00 24.17 72 ILE A C 1
ATOM 574 O O . ILE A 1 75 ? -9.921 9.494 14.865 1.00 24.24 72 ILE A O 1
ATOM 579 N N . PRO A 1 76 ? -9.481 9.763 12.663 1.00 26.30 73 PRO A N 1
ATOM 580 C CA . PRO A 1 76 ? -10.879 9.928 12.294 1.00 27.47 73 PRO A CA 1
ATOM 581 C C . PRO A 1 76 ? -11.719 8.714 12.687 1.00 28.98 73 PRO A C 1
ATOM 582 O O . PRO A 1 76 ? -11.265 7.583 12.553 1.00 29.95 73 PRO A O 1
ATOM 586 N N . LYS A 1 77 ? -12.945 8.957 13.135 1.00 30.69 74 LYS A N 1
ATOM 587 C CA . LYS A 1 77 ? -13.787 7.904 13.718 1.00 31.63 74 LYS A CA 1
ATOM 588 C C . LYS A 1 77 ? -14.235 6.813 12.731 1.00 32.49 74 LYS A C 1
ATOM 589 O O . LYS A 1 77 ? -14.302 5.629 13.101 1.00 33.21 74 LYS A O 1
ATOM 595 N N . ASP A 1 78 ? -14.541 7.200 11.492 1.00 32.62 75 ASP A N 1
ATOM 596 C CA . ASP A 1 78 ? -15.182 6.288 10.547 1.00 33.12 75 ASP A CA 1
ATOM 597 C C . ASP A 1 78 ? -14.250 5.682 9.501 1.00 33.26 75 ASP A C 1
ATOM 598 O O . ASP A 1 78 ? -14.635 5.548 8.334 1.00 33.46 75 ASP A O 1
ATOM 603 N N . LEU A 1 79 ? -13.041 5.300 9.914 1.00 33.29 76 LEU A N 1
ATOM 604 C CA . LEU A 1 79 ? -12.031 4.812 8.972 1.00 33.10 76 LEU A CA 1
ATOM 605 C C . LEU A 1 79 ? -12.411 3.493 8.317 1.00 32.94 76 LEU A C 1
ATOM 606 O O . LEU A 1 79 ? -12.814 2.547 8.998 1.00 32.62 76 LEU A O 1
ATOM 611 N N . PRO A 1 80 ? -12.266 3.418 6.988 1.00 32.85 77 PRO A N 1
ATOM 612 C CA . PRO A 1 80 ? -12.513 2.148 6.348 1.00 32.83 77 PRO A CA 1
ATOM 613 C C . PRO A 1 80 ? -11.474 1.122 6.795 1.00 32.70 77 PRO A C 1
ATOM 614 O O . PRO A 1 80 ? -10.379 1.488 7.236 1.00 32.66 77 PRO A O 1
ATOM 618 N N . SER A 1 81 ? -11.834 -0.150 6.666 1.00 32.62 78 SER A N 1
ATOM 619 C CA . SER A 1 81 ? -11.105 -1.262 7.275 1.00 32.62 78 SER A CA 1
ATOM 620 C C . SER A 1 81 ? -9.645 -1.397 6.860 1.00 32.49 78 SER A C 1
ATOM 621 O O . SER A 1 81 ? -8.798 -1.713 7.699 1.00 32.94 78 SER A O 1
ATOM 624 N N . HIS A 1 82 ? -9.355 -1.188 5.575 1.00 32.57 79 HIS A N 1
ATOM 625 C CA . HIS A 1 82 ? -7.964 -1.148 5.100 1.00 32.36 79 HIS A CA 1
ATOM 626 C C . HIS A 1 82 ? -7.105 -0.114 5.868 1.00 31.96 79 HIS A C 1
ATOM 627 O O . HIS A 1 82 ? -5.998 -0.431 6.343 1.00 32.07 79 HIS A O 1
ATOM 634 N N . GLN A 1 83 ? -7.634 1.094 6.046 1.00 30.88 80 GLN A N 1
ATOM 635 C CA . GLN A 1 83 ? -6.914 2.151 6.760 1.00 29.97 80 GLN A CA 1
ATOM 636 C C . GLN A 1 83 ? -6.863 1.943 8.286 1.00 29.30 80 GLN A C 1
ATOM 637 O O . GLN A 1 83 ? -5.895 2.339 8.928 1.00 28.65 80 GLN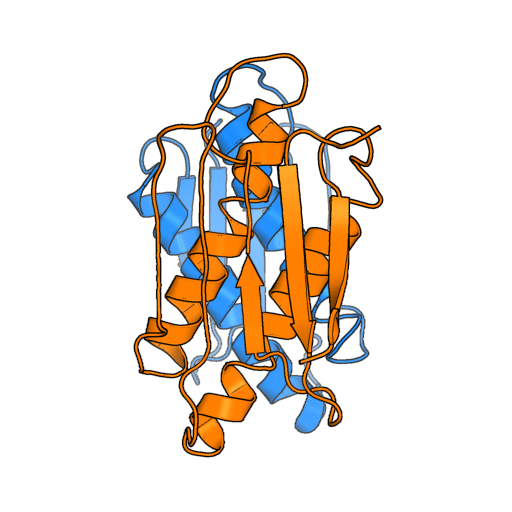 A O 1
ATOM 643 N N . ARG A 1 84 ? -7.886 1.305 8.852 1.00 28.24 81 ARG A N 1
ATOM 644 C CA . ARG A 1 84 ? -7.985 1.126 10.299 1.00 27.97 81 ARG A CA 1
ATOM 645 C C . ARG A 1 84 ? -6.861 0.243 10.841 1.00 27.42 81 ARG A C 1
ATOM 646 O O . ARG A 1 84 ? -6.179 0.610 11.795 1.00 27.47 81 ARG A O 1
ATOM 654 N N . GLU A 1 85 ? -6.673 -0.915 10.217 1.00 26.67 82 GLU A N 1
ATOM 655 C CA . GLU A 1 85 ? -5.662 -1.900 10.634 1.00 26.01 82 GLU A CA 1
ATOM 656 C C . GLU A 1 85 ? -4.228 -1.369 10.509 1.00 24.78 82 GLU A C 1
ATOM 657 O O . GLU A 1 85 ? -3.397 -1.543 11.401 1.00 24.06 82 GLU A O 1
ATOM 663 N N . MET A 1 86 ? -3.936 -0.722 9.390 1.00 23.99 83 MET A N 1
ATOM 664 C CA . MET A 1 86 ? -2.605 -0.162 9.183 1.00 23.71 83 MET A CA 1
ATOM 665 C C . MET A 1 86 ? -2.309 0.923 10.200 1.00 23.14 83 MET A C 1
ATOM 666 O O . MET A 1 86 ? -1.204 0.995 10.752 1.00 22.68 83 MET A O 1
ATOM 671 N N . THR A 1 87 ? -3.307 1.768 10.445 1.00 22.63 84 THR A N 1
ATOM 672 C CA . THR A 1 87 ? -3.195 2.804 11.455 1.00 21.57 84 THR A CA 1
ATOM 673 C C . THR A 1 87 ? -2.825 2.216 12.800 1.00 20.90 84 THR A C 1
ATOM 674 O O . THR A 1 87 ? -1.976 2.765 13.508 1.00 21.95 84 THR A O 1
ATOM 678 N N . GLN A 1 88 ? -3.462 1.113 13.169 1.00 20.55 85 GLN A N 1
ATOM 679 C CA . GLN A 1 88 ? -3.211 0.508 14.484 1.00 19.82 85 GLN A CA 1
ATOM 680 C C . GLN A 1 88 ? -1.780 -0.004 14.652 1.00 18.80 85 GLN A C 1
ATOM 681 O O . GLN A 1 88 ? -1.204 0.133 15.719 1.00 18.61 85 GLN A O 1
ATOM 687 N N . LEU A 1 89 ? -1.206 -0.593 13.609 1.00 18.43 86 LEU A N 1
ATOM 688 C CA . LEU A 1 89 ? 0.172 -1.089 13.686 1.00 17.95 86 LEU A CA 1
ATOM 689 C C . LEU A 1 89 ? 1.121 0.094 13.911 1.00 17.35 86 LEU A C 1
ATOM 690 O O . LEU A 1 89 ? 1.981 0.061 14.795 1.00 17.56 86 LEU A O 1
ATOM 695 N N . PHE A 1 90 ? 0.911 1.167 13.157 1.00 16.70 87 PHE A N 1
ATOM 696 C CA . PHE A 1 90 ? 1.735 2.365 13.327 1.00 16.15 87 PHE A CA 1
ATOM 697 C C . PHE A 1 90 ? 1.579 2.955 14.723 1.00 15.85 87 PHE A C 1
ATOM 698 O O . PHE A 1 90 ? 2.558 3.333 15.362 1.00 15.86 87 PHE A O 1
ATOM 706 N N . PHE A 1 91 ? 0.343 2.992 15.195 1.00 15.86 88 PHE A N 1
ATOM 707 C CA . PHE A 1 91 ? 0.029 3.605 16.458 1.00 15.27 88 PHE A CA 1
ATOM 708 C C . PHE A 1 91 ? 0.627 2.763 17.606 1.00 15.36 88 PHE A C 1
ATOM 709 O O . PHE A 1 91 ? 1.143 3.316 18.565 1.00 16.24 88 PHE A O 1
ATOM 717 N N . GLU A 1 92 ? 0.526 1.432 17.531 1.00 15.55 89 GLU A N 1
ATOM 718 C CA . GLU A 1 92 ? 1.179 0.545 18.527 1.00 15.93 89 GLU A CA 1
ATOM 719 C C . GLU A 1 92 ? 2.708 0.739 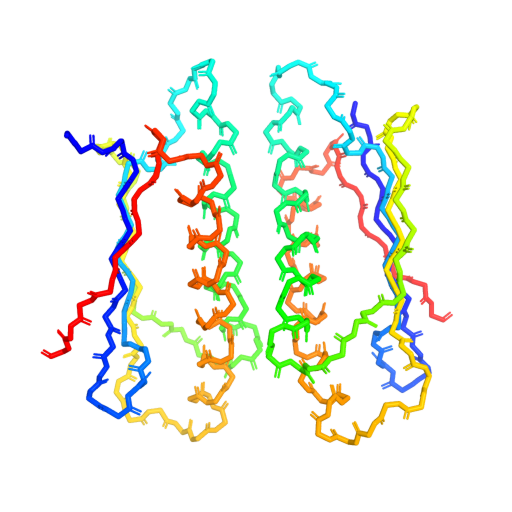18.566 1.00 15.70 89 GLU A C 1
ATOM 720 O O . GLU A 1 92 ? 3.324 0.731 19.644 1.00 15.77 89 GLU A O 1
ATOM 726 N N . SER A 1 93 ? 3.321 0.875 17.395 1.00 16.02 90 SER A N 1
ATOM 727 C CA . SER A 1 93 ? 4.745 1.165 17.298 1.00 15.61 90 SER A CA 1
ATOM 728 C C . SER A 1 93 ? 5.122 2.524 17.946 1.00 16.33 90 SER A C 1
ATOM 729 O O . SER A 1 93 ? 6.099 2.619 18.689 1.00 16.45 90 SER A O 1
ATOM 732 N N . PHE A 1 94 ? 4.310 3.546 17.688 1.00 16.78 91 PHE A N 1
ATOM 733 C CA . PHE A 1 94 ? 4.456 4.871 18.292 1.00 15.92 91 PHE A CA 1
ATOM 734 C C . PHE A 1 94 ? 4.394 4.756 19.830 1.00 16.36 91 PHE A C 1
ATOM 735 O O . PHE A 1 94 ? 5.258 5.265 20.551 1.00 15.54 91 PHE A O 1
ATOM 743 N N . PHE A 1 95 ? 3.394 4.027 20.322 1.00 16.01 92 PHE A N 1
ATOM 744 C CA . PHE A 1 95 ? 3.250 3.813 21.760 1.00 16.16 92 PHE A CA 1
ATOM 745 C C . PHE A 1 95 ? 4.437 3.062 22.348 1.00 16.74 92 PHE A C 1
ATOM 746 O O . PHE A 1 95 ? 4.984 3.462 23.374 1.00 17.37 92 PHE A O 1
ATOM 754 N N . LEU A 1 96 ? 4.831 1.969 21.697 1.00 16.71 93 LEU A N 1
ATOM 755 C CA . LEU A 1 96 ? 6.013 1.216 22.148 1.00 17.29 93 LEU A CA 1
ATOM 756 C C . LEU A 1 96 ? 7.241 2.137 22.283 1.00 17.50 93 LEU A C 1
ATOM 757 O O . LEU A 1 96 ? 7.930 2.123 23.301 1.00 17.13 93 LEU A O 1
ATOM 762 N N . GLY A 1 97 ? 7.507 2.942 21.258 1.00 17.39 94 GLY A N 1
ATOM 763 C CA . GLY A 1 97 ? 8.634 3.895 21.298 1.00 17.41 94 GLY A CA 1
ATOM 764 C C . GLY A 1 97 ? 8.584 4.831 22.492 1.00 17.93 94 GLY A C 1
ATOM 765 O O . GLY A 1 97 ? 9.580 5.016 23.202 1.00 18.61 94 GLY A O 1
ATOM 766 N N . MET A 1 98 ? 7.417 5.420 22.725 1.00 18.52 95 MET A N 1
ATOM 767 C CA . MET A 1 98 ? 7.239 6.338 23.852 1.00 18.00 95 MET A CA 1
ATOM 768 C C . MET A 1 98 ? 7.350 5.625 25.182 1.00 18.54 95 MET A C 1
ATOM 769 O O . MET A 1 98 ? 7.978 6.145 26.113 1.00 18.99 95 MET A O 1
ATOM 774 N N . ALA A 1 99 ? 6.761 4.436 25.270 1.00 19.24 96 ALA A N 1
ATOM 775 C CA . ALA A 1 99 ? 6.865 3.620 26.492 1.00 19.59 96 ALA A CA 1
ATOM 776 C C . ALA A 1 99 ? 8.317 3.284 26.793 1.00 20.27 96 ALA A C 1
ATOM 777 O O . ALA A 1 99 ? 8.756 3.372 27.945 1.00 20.43 96 ALA A O 1
ATOM 779 N N . ASN A 1 100 ? 9.073 2.900 25.766 1.00 20.91 97 ASN A N 1
ATOM 780 C CA . ASN A 1 100 ? 10.493 2.591 25.962 1.00 21.13 97 ASN A CA 1
ATOM 781 C C . ASN A 1 100 ? 11.325 3.832 26.283 1.00 22.16 97 ASN A C 1
ATOM 782 O O . ASN A 1 100 ? 12.249 3.771 27.102 1.00 21.73 97 ASN A O 1
ATOM 787 N N . LEU A 1 101 ? 10.999 4.963 25.664 1.00 22.92 98 LEU A N 1
ATOM 788 C CA . LEU A 1 101 ? 11.628 6.228 26.072 1.00 24.44 98 LEU A CA 1
ATOM 789 C C . LEU A 1 101 ? 11.341 6.558 27.527 1.00 25.28 98 LEU A C 1
ATOM 790 O O . LEU A 1 101 ? 12.224 7.045 28.233 1.00 25.59 98 LEU A O 1
ATOM 795 N N . SER A 1 102 ? 10.116 6.299 27.984 1.00 26.64 99 SER A N 1
ATOM 796 C CA . SER A 1 102 ? 9.784 6.594 29.376 1.00 28.10 99 SER A CA 1
ATOM 797 C C . SER A 1 102 ? 10.513 5.688 30.355 1.00 28.75 99 SER A C 1
ATOM 798 O O . SER A 1 102 ? 10.700 6.060 31.518 1.00 28.06 99 SER A O 1
ATOM 801 N N . GLU A 1 103 ? 10.917 4.502 29.909 1.00 29.82 100 GLU A N 1
ATOM 802 C CA . GLU A 1 103 ? 11.768 3.644 30.740 1.00 30.58 100 GLU A CA 1
ATOM 803 C C . GLU A 1 103 ? 13.211 4.129 30.739 1.00 30.79 100 GLU A C 1
ATOM 804 O O . GLU A 1 103 ? 13.825 4.276 31.807 1.00 30.82 100 GLU A O 1
ATOM 810 N N . ASN A 1 104 ? 13.753 4.355 29.546 1.00 30.95 101 ASN A N 1
ATOM 811 C CA . ASN A 1 104 ? 15.149 4.770 29.374 1.00 31.30 101 ASN A CA 1
ATOM 812 C C . ASN A 1 104 ? 15.456 6.190 29.887 1.00 31.29 101 ASN A C 1
ATOM 813 O O . ASN A 1 104 ? 16.564 6.443 30.362 1.00 30.74 101 ASN A O 1
ATOM 818 N N . TYR A 1 105 ? 14.473 7.086 29.787 1.00 31.60 102 TYR A N 1
ATOM 819 C CA . TYR A 1 105 ? 14.571 8.480 30.240 1.00 31.49 102 TYR A CA 1
ATOM 820 C C . TYR A 1 105 ? 13.452 8.789 31.233 1.00 31.37 102 TYR A C 1
ATOM 821 O O . TYR A 1 105 ? 12.759 9.802 31.121 1.00 31.00 102 TYR A O 1
ATOM 830 N N . SER A 1 106 ? 13.307 7.920 32.227 1.00 31.23 103 SER A N 1
ATOM 831 C CA . SER A 1 106 ? 12.179 7.982 33.168 1.00 31.06 103 SER A CA 1
ATOM 832 C C . SER A 1 106 ? 12.133 9.252 34.012 1.00 30.81 103 SER A C 1
ATOM 833 O O . SER A 1 106 ? 11.103 9.579 34.591 1.00 30.73 103 SER A O 1
ATOM 836 N N . GLU A 1 107 ? 13.254 9.959 34.078 1.00 30.92 104 GLU A N 1
ATOM 837 C CA . GLU A 1 107 ? 13.329 11.238 34.774 1.00 30.43 104 GLU A CA 1
ATOM 838 C C . GLU A 1 107 ? 12.829 12.418 33.918 1.00 29.47 104 GLU A C 1
ATOM 839 O O . GLU A 1 107 ? 12.625 13.515 34.437 1.00 29.63 104 GLU A O 1
ATOM 845 N N . PHE A 1 108 ? 12.610 12.186 32.625 1.00 28.51 105 PHE A N 1
ATOM 846 C CA . PHE A 1 108 ? 12.198 13.247 31.694 1.00 27.46 105 PHE A CA 1
ATOM 847 C C . PHE A 1 108 ? 10.901 12.989 30.901 1.00 26.70 105 PHE A C 1
ATOM 848 O O . PHE A 1 108 ? 10.261 13.950 30.467 1.00 25.81 105 PHE A O 1
ATOM 856 N N . VAL A 1 109 ? 10.532 11.716 30.718 1.00 24.89 106 VAL A N 1
ATOM 857 C CA . VAL A 1 109 ? 9.364 11.319 29.926 1.00 24.60 106 VAL A CA 1
ATOM 858 C C . VAL A 1 109 ? 8.490 10.349 30.720 1.00 23.83 106 VAL A C 1
ATOM 859 O O . VAL A 1 109 ? 8.978 9.358 31.300 1.00 23.51 106 VAL A O 1
ATOM 863 N N . GLN A 1 110 ? 7.203 10.659 30.756 1.00 23.45 107 GLN A N 1
ATOM 864 C CA . GLN A 1 110 ? 6.191 9.802 31.350 1.00 23.38 107 GLN A CA 1
ATOM 865 C C . GLN A 1 110 ? 5.149 9.486 30.277 1.00 22.98 107 GLN A C 1
ATOM 866 O O . GLN A 1 110 ? 4.665 10.396 29.616 1.00 23.85 107 GLN A O 1
ATOM 872 N N . THR A 1 111 ? 4.822 8.208 30.103 1.00 22.21 108 THR A N 1
ATOM 873 C CA . THR A 1 111 ? 3.822 7.787 29.111 1.00 21.85 108 THR A CA 1
ATOM 874 C C . THR A 1 111 ? 2.707 7.030 29.833 1.00 22.01 108 THR A C 1
ATOM 875 O O . THR A 1 111 ? 2.971 6.119 30.633 1.00 22.26 108 THR A O 1
ATOM 879 N N . ARG A 1 112 ? 1.466 7.423 29.552 1.00 21.96 109 ARG A N 1
ATOM 880 C CA . ARG A 1 112 ? 0.297 6.805 30.152 1.00 22.09 109 ARG A CA 1
ATOM 881 C C . ARG A 1 112 ? -0.753 6.481 29.102 1.00 21.34 109 ARG A C 1
ATOM 882 O O . ARG A 1 112 ? -0.684 6.976 27.972 1.00 20.72 109 ARG A O 1
ATOM 890 N N . VAL A 1 113 ? -1.699 5.624 29.488 1.00 21.12 110 VAL A N 1
ATOM 891 C CA . VAL A 1 113 ? -2.817 5.236 28.637 1.00 20.61 110 VAL A CA 1
ATOM 892 C C . VAL A 1 113 ? -4.117 5.525 29.369 1.00 20.39 110 VAL A C 1
ATOM 893 O O . VAL A 1 113 ? -4.272 5.170 30.551 1.00 20.01 110 VAL A O 1
ATOM 897 N N . ILE A 1 114 ? -5.031 6.178 28.663 1.00 20.44 111 ILE A N 1
ATOM 898 C CA . ILE A 1 114 ? -6.384 6.433 29.148 1.00 20.56 111 ILE A CA 1
ATOM 899 C C . ILE A 1 114 ? -7.378 5.556 28.385 1.00 21.79 111 ILE A C 1
ATOM 900 O O . ILE A 1 114 ? -7.359 5.500 27.152 1.00 21.77 111 ILE A O 1
ATOM 905 N N . THR A 1 115 ? -8.238 4.865 29.130 1.00 22.71 112 THR A N 1
ATOM 906 C CA . THR A 1 115 ? -9.098 3.810 28.578 1.00 23.86 112 THR A CA 1
ATOM 907 C C . THR A 1 115 ? -10.510 3.883 29.161 1.00 23.47 112 THR A C 1
ATOM 908 O O . THR A 1 115 ? -10.794 4.613 30.126 1.00 22.68 112 THR A O 1
ATOM 912 N N . SER B 1 1 ? 30.622 15.708 -0.525 1.00 20.00 -2 SER B N 1
ATOM 913 C CA . SER B 1 1 ? 31.181 15.040 0.618 1.00 20.00 -2 SER B CA 1
ATOM 914 C C . SER B 1 1 ? 30.198 14.054 1.216 1.00 20.00 -2 SER B C 1
ATOM 915 O O . SER B 1 1 ? 29.074 13.967 0.784 1.00 17.62 -2 SER B O 1
ATOM 918 N N . ASN B 1 2 ? 30.696 13.334 2.201 1.00 16.02 -1 ASN B N 1
ATOM 919 C CA . ASN B 1 2 ? 29.951 12.329 2.890 1.00 16.07 -1 ASN B CA 1
ATOM 920 C C . ASN B 1 2 ? 29.581 12.806 4.282 1.00 15.12 -1 ASN B C 1
ATOM 921 O O . ASN B 1 2 ? 30.383 13.323 4.979 1.00 15.07 -1 ASN B O 1
ATOM 926 N N . ALA B 1 3 ? 28.320 12.620 4.637 1.00 20.00 0 ALA B N 1
ATOM 927 C CA . ALA B 1 3 ? 27.816 12.980 5.943 1.00 20.00 0 ALA B CA 1
ATOM 928 C C . ALA B 1 3 ? 28.317 12.069 6.997 1.00 20.00 0 ALA B C 1
ATOM 929 O O . ALA B 1 3 ? 28.623 10.978 6.722 1.00 16.39 0 ALA B O 1
ATOM 931 N N . MET B 1 4 ? 28.358 12.552 8.222 1.00 15.87 1 MET B N 1
ATOM 932 C CA . MET B 1 4 ? 28.698 11.751 9.357 1.00 15.41 1 MET B CA 1
ATOM 933 C C . MET B 1 4 ? 27.860 10.488 9.454 1.00 15.38 1 MET B C 1
ATOM 934 O O . MET B 1 4 ? 28.378 9.448 9.674 1.00 16.10 1 MET B O 1
ATOM 939 N N . ILE B 1 5 ? 26.558 10.626 9.330 1.00 14.93 2 ILE B N 1
ATOM 940 C CA . ILE B 1 5 ? 25.659 9.487 9.478 1.00 14.37 2 ILE B CA 1
ATOM 941 C C . ILE B 1 5 ? 25.341 9.002 8.093 1.00 14.59 2 ILE B C 1
ATOM 942 O O . ILE B 1 5 ? 24.983 9.803 7.225 1.00 15.06 2 ILE B O 1
ATOM 947 N N . GLN B 1 6 ? 25.470 7.692 7.885 1.00 15.15 3 GLN B N 1
ATOM 948 C CA . GLN B 1 6 ? 25.233 7.067 6.584 1.00 14.02 3 GLN B CA 1
ATOM 949 C C . GLN B 1 6 ? 24.213 5.977 6.789 1.00 14.21 3 GLN B C 1
ATOM 950 O O . GLN B 1 6 ? 24.343 5.227 7.730 1.00 13.89 3 GLN B O 1
ATOM 956 N N . ALA B 1 7 ? 23.208 5.907 5.923 1.00 14.23 4 ALA B N 1
ATOM 957 C CA . ALA B 1 7 ? 22.146 4.924 6.053 1.00 13.95 4 ALA B CA 1
ATOM 958 C C . ALA B 1 7 ? 21.843 4.301 4.694 1.00 14.37 4 ALA B C 1
ATOM 959 O O . ALA B 1 7 ? 21.448 4.996 3.767 1.00 15.41 4 ALA B O 1
ATOM 961 N N . VAL B 1 8 ? 22.049 2.991 4.556 1.00 14.23 5 VAL B N 1
ATOM 962 C CA . VAL B 1 8 ? 21.787 2.305 3.293 1.00 14.02 5 VAL B CA 1
ATOM 963 C C . VAL B 1 8 ? 20.715 1.232 3.498 1.00 14.69 5 VAL B C 1
ATOM 964 O O . VAL B 1 8 ? 20.851 0.346 4.340 1.00 15.15 5 VAL B O 1
ATOM 968 N N . PHE B 1 9 ? 19.663 1.333 2.697 1.00 14.81 6 PHE B N 1
ATOM 969 C CA . PHE B 1 9 ? 18.540 0.408 2.740 1.00 14.65 6 PHE B CA 1
ATOM 970 C C . PHE B 1 9 ? 18.596 -0.436 1.501 1.00 15.17 6 PHE B C 1
ATOM 971 O O . PHE B 1 9 ? 18.673 0.105 0.409 1.00 15.68 6 PHE B O 1
ATOM 979 N N . GLU B 1 10 ? 18.594 -1.760 1.686 1.00 15.66 7 GLU B N 1
ATOM 980 C CA . GLU B 1 10 ? 18.642 -2.722 0.598 1.00 16.39 7 GLU B CA 1
ATOM 981 C C . GLU B 1 10 ? 17.239 -3.224 0.274 1.00 16.89 7 GLU B C 1
ATOM 982 O O . GLU B 1 10 ? 16.514 -3.716 1.151 1.00 16.06 7 GLU B O 1
ATOM 988 N N . ARG B 1 11 ? 16.864 -3.102 -0.986 1.00 18.31 8 ARG B N 1
ATOM 989 C CA . ARG B 1 11 ? 15.577 -3.581 -1.465 1.00 19.64 8 ARG B CA 1
ATOM 990 C C . ARG B 1 11 ? 15.739 -4.685 -2.484 1.00 20.39 8 ARG B C 1
ATOM 991 O O . ARG B 1 11 ? 16.502 -4.536 -3.438 1.00 21.42 8 ARG B O 1
ATOM 999 N N . ALA B 1 12 ? 14.955 -5.744 -2.332 1.00 21.08 9 ALA B N 1
ATOM 1000 C CA . ALA B 1 12 ? 14.863 -6.778 -3.346 1.00 21.87 9 ALA B CA 1
ATOM 1001 C C . ALA B 1 12 ? 14.187 -6.218 -4.607 1.00 22.26 9 ALA B C 1
ATOM 1002 O O . ALA B 1 12 ? 13.533 -5.174 -4.551 1.00 22.79 9 ALA B O 1
ATOM 1004 N N . GLU B 1 13 ? 14.336 -6.919 -5.731 1.00 22.71 10 GLU B N 1
ATOM 1005 C CA . GLU B 1 13 ? 13.719 -6.519 -7.009 1.00 22.69 10 GLU B CA 1
ATOM 1006 C C . GLU B 1 13 ? 12.197 -6.444 -6.968 1.00 22.74 10 GLU B C 1
ATOM 1007 O O . GLU B 1 13 ? 11.582 -5.743 -7.787 1.00 22.28 10 GLU B O 1
ATOM 1013 N N . ASP B 1 14 ? 11.580 -7.172 -6.036 1.00 21.76 11 ASP B N 1
ATOM 1014 C CA . ASP B 1 14 ? 10.137 -7.083 -5.851 1.00 21.96 11 ASP B CA 1
ATOM 1015 C C . ASP B 1 14 ? 9.699 -5.986 -4.889 1.00 22.09 11 ASP B C 1
ATOM 1016 O O . ASP B 1 14 ? 8.511 -5.869 -4.589 1.00 23.00 11 ASP B O 1
ATOM 1021 N N . GLY B 1 15 ? 10.655 -5.191 -4.405 1.00 22.25 12 GLY B N 1
ATOM 1022 C CA . GLY B 1 15 ? 10.366 -4.071 -3.505 1.00 22.47 12 GLY B CA 1
ATOM 1023 C C . GLY B 1 15 ? 10.558 -4.371 -2.033 1.00 22.14 12 GLY B C 1
ATOM 1024 O O . GLY B 1 15 ? 10.533 -3.451 -1.208 1.00 22.98 12 GLY B O 1
ATOM 1025 N N . GLU B 1 16 ? 10.751 -5.643 -1.687 1.00 21.34 13 GLU B N 1
ATOM 1026 C CA . GLU B 1 16 ? 10.830 -6.052 -0.284 1.00 20.79 13 GLU B CA 1
ATOM 1027 C C . GLU B 1 16 ? 12.129 -5.514 0.305 1.00 20.40 13 GLU B C 1
ATOM 1028 O O . GLU B 1 16 ? 13.185 -5.700 -0.288 1.00 19.93 13 GLU B O 1
ATOM 1034 N N . LEU B 1 17 ? 12.046 -4.855 1.464 1.00 19.18 14 LEU B N 1
ATOM 1035 C CA . LEU B 1 17 ? 13.223 -4.325 2.160 1.00 18.39 14 LEU B CA 1
ATOM 1036 C C . LEU B 1 17 ? 13.911 -5.479 2.876 1.00 17.54 14 LEU B C 1
ATOM 1037 O O . LEU B 1 17 ? 13.249 -6.231 3.600 1.00 17.34 14 LEU B O 1
ATOM 1042 N N . ARG B 1 18 ? 15.220 -5.624 2.637 1.00 16.85 15 ARG B N 1
ATOM 1043 C CA . ARG B 1 18 ? 16.034 -6.762 3.119 1.00 16.58 15 ARG B CA 1
ATOM 1044 C C . ARG B 1 18 ? 16.941 -6.417 4.299 1.00 14.88 15 ARG B C 1
ATOM 1045 O O . ARG B 1 18 ? 17.171 -7.233 5.186 1.00 13.84 15 ARG B O 1
ATOM 1053 N N . SER B 1 19 ? 17.479 -5.205 4.295 1.00 14.41 16 SER B N 1
ATOM 1054 C CA . SER B 1 19 ? 18.420 -4.807 5.322 1.00 14.28 16 SER B CA 1
ATOM 1055 C C . SER B 1 19 ? 18.585 -3.287 5.367 1.00 13.83 16 SER B C 1
ATOM 1056 O O . SER B 1 19 ? 18.248 -2.588 4.413 1.00 12.52 16 SER B O 1
ATOM 1059 N N . ALA B 1 20 ? 19.095 -2.823 6.504 1.00 13.75 17 ALA B N 1
ATOM 1060 C CA . ALA B 1 20 ? 19.547 -1.450 6.712 1.00 14.13 17 ALA B CA 1
ATOM 1061 C C . ALA B 1 20 ? 20.888 -1.457 7.416 1.00 15.11 17 ALA B C 1
ATOM 1062 O O . ALA B 1 20 ? 21.045 -2.117 8.441 1.00 14.71 17 ALA B O 1
ATOM 1064 N N . GLU B 1 21 ? 21.826 -0.673 6.884 1.00 15.61 18 GLU B N 1
ATOM 1065 C CA . GLU B 1 21 ? 23.144 -0.488 7.464 1.00 16.30 18 GLU B CA 1
ATOM 1066 C C . GLU B 1 21 ? 23.287 0.986 7.796 1.00 16.32 18 GLU B C 1
ATOM 1067 O O . GLU B 1 21 ? 23.221 1.834 6.884 1.00 15.22 18 GLU B O 1
ATOM 1073 N N . ILE B 1 22 ? 23.495 1.285 9.086 1.00 16.00 19 ILE B N 1
ATOM 1074 C CA A ILE B 1 22 ? 23.611 2.663 9.549 0.50 16.82 19 ILE B CA 1
ATOM 1075 C CA B ILE B 1 22 ? 23.584 2.657 9.576 0.50 16.53 19 ILE B CA 1
ATOM 1076 C C . ILE B 1 22 ? 24.920 2.839 10.293 1.00 16.55 19 ILE B C 1
ATOM 1077 O O . ILE B 1 22 ? 25.272 2.038 11.153 1.00 16.59 19 ILE B O 1
ATOM 1086 N N . THR B 1 23 ? 25.650 3.895 9.937 1.00 17.56 20 THR B N 1
ATOM 1087 C CA . THR B 1 23 ? 26.907 4.195 10.593 1.00 17.50 20 THR B CA 1
ATOM 1088 C C . THR B 1 23 ? 26.982 5.666 10.959 1.00 18.01 20 THR B C 1
ATOM 1089 O O . THR B 1 23 ? 26.420 6.497 10.271 1.00 16.99 20 THR B O 1
ATOM 1093 N N . GLY B 1 24 ? 27.693 5.970 12.049 1.00 19.39 21 GLY B N 1
ATOM 1094 C CA . GLY B 1 24 ? 28.049 7.354 12.367 1.00 20.39 21 GLY B CA 1
ATOM 1095 C C . GLY B 1 24 ? 27.116 7.985 13.375 1.00 21.81 21 GLY B C 1
ATOM 1096 O O . GLY B 1 24 ? 27.289 9.128 13.765 1.00 22.07 21 GLY B O 1
ATOM 1097 N N . HIS B 1 25 ? 26.147 7.206 13.834 1.00 22.57 22 HIS B N 1
ATOM 1098 C CA . HIS B 1 25 ? 25.054 7.703 14.638 1.00 23.71 22 HIS B CA 1
ATOM 1099 C C . HIS B 1 25 ? 25.319 7.572 16.138 1.00 24.81 22 HIS B C 1
ATOM 1100 O O . HIS B 1 25 ? 24.446 7.898 16.940 1.00 24.93 22 HIS B O 1
ATOM 1107 N N . ALA B 1 26 ? 26.499 7.091 16.527 1.00 26.93 23 ALA B N 1
ATOM 1108 C CA . ALA B 1 26 ? 26.825 6.983 17.946 1.00 28.08 23 ALA B CA 1
ATOM 1109 C C . ALA B 1 26 ? 26.956 8.371 18.547 1.00 29.89 23 ALA B C 1
ATOM 1110 O O . ALA B 1 26 ? 27.267 9.317 17.835 1.00 31.19 23 ALA B O 1
ATOM 1112 N N . GLU B 1 27 ? 26.764 8.471 19.865 1.00 31.84 24 GLU B N 1
ATOM 1113 C CA . GLU B 1 27 ? 26.590 9.759 20.560 1.00 32.93 24 GLU B CA 1
ATOM 1114 C C . GLU B 1 27 ? 27.899 10.564 20.553 1.00 34.01 24 GLU B C 1
ATOM 1115 O O . GLU B 1 27 ? 28.906 10.096 21.102 1.00 34.27 24 GLU B O 1
ATOM 1121 N N . SER B 1 28 ? 27.888 11.766 19.955 1.00 35.05 25 SER B N 1
ATOM 1122 C CA . SER B 1 28 ? 29.142 12.485 19.651 1.00 35.43 25 SER B CA 1
ATOM 1123 C C . SER B 1 28 ? 29.109 14.012 19.713 1.00 35.83 25 SER B C 1
ATOM 1124 O O . SER B 1 28 ? 29.630 14.683 18.821 1.00 36.14 25 SER B O 1
ATOM 1127 N N . GLY B 1 29 ? 28.534 14.565 20.772 1.00 36.00 26 GLY B N 1
ATOM 1128 C CA . GLY B 1 29 ? 28.702 15.985 21.060 1.00 36.21 26 GLY B CA 1
ATOM 1129 C C . GLY B 1 29 ? 27.853 16.944 20.248 1.00 36.08 26 GLY B C 1
ATOM 1130 O O . GLY B 1 29 ? 26.872 16.566 19.607 1.00 36.66 26 GLY B O 1
ATOM 1131 N N . GLU B 1 30 ? 28.363 18.142 19.991 1.00 35.72 27 GLU B N 1
ATOM 1132 C CA . GLU B 1 30 ? 27.539 19.345 19.909 1.00 35.35 27 GLU B CA 1
ATOM 1133 C C . GLU B 1 30 ? 27.244 20.086 18.623 1.00 34.88 27 GLU B C 1
ATOM 1134 O O . GLU B 1 30 ? 27.678 19.719 17.569 1.00 34.74 27 GLU B O 1
ATOM 1140 N N . TYR B 1 31 ? 26.448 21.145 18.770 1.00 34.30 28 TYR B N 1
ATOM 1141 C CA . TYR B 1 31 ? 25.891 21.939 17.689 1.00 33.85 28 TYR B CA 1
ATOM 1142 C C . TYR B 1 31 ? 25.341 21.136 16.508 1.00 33.18 28 TYR B C 1
ATOM 1143 O O . TYR B 1 31 ? 25.905 21.119 15.412 1.00 33.81 28 TYR B O 1
ATOM 1152 N N . GLY B 1 32 ? 24.229 20.463 16.769 1.00 31.92 29 GLY B N 1
ATOM 1153 C CA . GLY B 1 32 ? 23.437 19.848 15.718 1.00 31.11 29 GLY B CA 1
ATOM 1154 C C . GLY B 1 32 ? 23.506 18.342 15.684 1.00 30.22 29 GLY B C 1
ATOM 1155 O O . GLY B 1 32 ? 22.479 17.685 15.479 1.00 29.86 29 GLY B O 1
ATOM 1156 N N . LEU B 1 33 ? 24.703 17.782 15.875 1.00 28.88 30 LEU B N 1
ATOM 1157 C CA . LEU B 1 33 ? 24.892 16.338 15.650 1.00 27.78 30 LEU B CA 1
ATOM 1158 C C . LEU B 1 33 ? 24.115 15.481 16.652 1.00 27.26 30 LEU B C 1
ATOM 1159 O O . LEU B 1 33 ? 23.442 14.530 16.248 1.00 26.28 30 LEU B O 1
ATOM 1164 N N . ASP B 1 34 ? 24.205 15.825 17.939 1.00 26.34 31 ASP B N 1
ATOM 1165 C CA . ASP B 1 34 ? 23.579 15.052 19.023 1.00 25.99 31 ASP B CA 1
ATOM 1166 C C . ASP B 1 34 ? 22.088 14.814 18.797 1.00 24.86 31 ASP B C 1
ATOM 1167 O O . ASP B 1 34 ? 21.603 13.690 18.971 1.00 24.56 31 ASP B O 1
ATOM 1172 N N . VAL B 1 35 ? 21.351 15.863 18.441 1.00 23.28 32 VAL B N 1
ATOM 1173 C CA . VAL B 1 35 ? 19.899 15.713 18.228 1.00 22.05 32 VAL B CA 1
ATOM 1174 C C . VAL B 1 35 ? 19.573 14.873 16.984 1.00 20.48 32 VAL B C 1
ATOM 1175 O O . VAL B 1 35 ? 18.584 14.148 16.985 1.00 19.13 32 VAL B O 1
ATOM 1179 N N . VAL B 1 36 ? 20.402 14.950 15.938 1.00 19.22 33 VAL B N 1
ATOM 1180 C CA . VAL B 1 36 ? 20.181 14.128 14.733 1.00 18.14 33 VAL B CA 1
ATOM 1181 C C . VAL B 1 36 ? 20.533 12.656 15.034 1.00 17.39 33 VAL B C 1
ATOM 1182 O O . VAL B 1 36 ? 19.801 11.738 14.652 1.00 17.24 33 VAL B O 1
ATOM 1186 N N . CYS B 1 37 ? 21.641 12.433 15.735 1.00 16.41 34 CYS B N 1
ATOM 1187 C CA . CYS B 1 37 ? 21.985 11.084 16.210 1.00 16.46 34 CYS B CA 1
ATOM 1188 C C . CYS B 1 37 ? 20.871 10.466 17.050 1.00 16.23 34 CYS B C 1
ATOM 1189 O O . CYS B 1 37 ? 20.536 9.286 16.884 1.00 15.82 34 CYS B O 1
ATOM 1192 N N . ALA B 1 38 ? 20.314 11.249 17.966 1.00 16.23 35 ALA B N 1
ATOM 1193 C CA . ALA B 1 38 ? 19.207 10.771 18.792 1.00 15.92 35 ALA B CA 1
ATOM 1194 C C . ALA B 1 38 ? 18.007 10.385 17.959 1.00 15.61 35 ALA B C 1
ATOM 1195 O O . ALA B 1 38 ? 17.348 9.398 18.259 1.00 14.83 35 ALA B O 1
ATOM 1197 N N . SER B 1 39 ? 17.718 11.170 16.922 1.00 15.50 36 SER B N 1
ATOM 1198 C CA . SER B 1 39 ? 16.559 10.887 16.055 1.00 15.40 36 SER B CA 1
ATOM 1199 C C . SER B 1 39 ? 16.774 9.615 15.244 1.00 15.03 36 SER B C 1
ATOM 1200 O O . SER B 1 39 ? 15.882 8.763 15.156 1.00 13.86 36 SER B O 1
ATOM 1203 N N . VAL B 1 40 ? 17.972 9.465 14.675 1.00 14.31 37 VAL B N 1
ATOM 1204 C CA . VAL B 1 40 ? 18.307 8.260 13.920 1.00 14.95 37 VAL B CA 1
ATOM 1205 C C . VAL B 1 40 ? 18.243 7.028 14.822 1.00 14.98 37 VAL B C 1
ATOM 1206 O O . VAL B 1 40 ? 17.654 6.003 14.456 1.00 14.30 37 VAL B O 1
ATOM 1210 N N . SER B 1 41 ? 18.834 7.137 16.010 1.00 15.49 38 SER B N 1
ATOM 1211 C CA A SER B 1 41 ? 18.898 6.016 16.944 0.50 15.44 38 SER B CA 1
ATOM 1212 C CA B SER B 1 41 ? 18.889 6.009 16.936 0.50 16.14 38 SER B CA 1
ATOM 1213 C C . SER B 1 41 ? 17.494 5.614 17.403 1.00 15.95 38 SER B C 1
ATOM 1214 O O . SER B 1 41 ? 17.190 4.435 17.553 1.00 15.04 38 SER B O 1
ATOM 1219 N N . THR B 1 42 ? 16.637 6.608 17.621 1.00 14.64 39 THR B N 1
ATOM 1220 C CA . THR B 1 42 ? 15.272 6.350 18.052 1.00 15.26 39 THR B CA 1
ATOM 1221 C C . THR B 1 42 ? 14.525 5.558 16.994 1.00 14.68 39 THR B C 1
ATOM 1222 O O . THR B 1 42 ? 13.848 4.577 17.314 1.00 13.85 39 THR B O 1
ATOM 1226 N N . LEU B 1 43 ? 14.643 5.986 15.740 1.00 14.23 40 LEU B N 1
ATOM 1227 C CA . LEU B 1 43 ? 13.996 5.260 14.639 1.00 14.67 40 LEU B CA 1
ATOM 1228 C C . LEU B 1 43 ? 14.525 3.817 14.504 1.00 14.45 40 LEU B C 1
ATOM 1229 O O . LEU B 1 43 ? 13.750 2.854 14.318 1.00 14.06 40 LEU B O 1
ATOM 1234 N N . ALA B 1 44 ? 15.838 3.674 14.596 1.00 14.63 41 ALA B N 1
ATOM 1235 C CA . ALA B 1 44 ? 16.480 2.379 14.380 1.00 15.40 41 ALA B CA 1
ATOM 1236 C C . ALA B 1 44 ? 16.107 1.421 15.506 1.00 15.45 41 ALA B C 1
ATOM 1237 O O . ALA B 1 44 ? 15.724 0.260 15.274 1.00 15.05 41 ALA B O 1
ATOM 1239 N N . ILE B 1 45 ? 16.198 1.912 16.736 1.00 15.47 42 ILE B N 1
ATOM 1240 C CA . ILE B 1 45 ? 15.911 1.061 17.874 1.00 16.14 42 ILE B CA 1
ATOM 1241 C C . ILE B 1 45 ? 14.404 0.717 17.946 1.00 15.42 42 ILE B C 1
ATOM 1242 O O . ILE B 1 45 ? 14.020 -0.426 18.222 1.00 14.88 42 ILE B O 1
ATOM 1247 N N . ASN B 1 46 ? 13.541 1.672 17.642 1.00 15.16 43 ASN B N 1
ATOM 1248 C CA . ASN B 1 46 ? 12.119 1.373 17.654 1.00 15.08 43 ASN B CA 1
ATOM 1249 C C . ASN B 1 46 ? 11.725 0.437 16.512 1.00 14.28 43 ASN B C 1
ATOM 1250 O O . ASN B 1 46 ? 10.811 -0.347 16.649 1.00 13.18 43 ASN B O 1
ATOM 1255 N N . PHE B 1 47 ? 12.424 0.511 15.387 1.00 15.05 44 PHE B N 1
ATOM 1256 C CA . PHE B 1 47 ? 12.208 -0.433 14.280 1.00 15.22 44 PHE B CA 1
ATOM 1257 C C . PHE B 1 47 ? 12.434 -1.884 14.777 1.00 15.60 44 PHE B C 1
ATOM 1258 O O . PHE B 1 47 ? 11.567 -2.759 14.654 1.00 14.49 44 PHE B O 1
ATOM 1266 N N . ILE B 1 48 ? 13.587 -2.100 15.385 1.00 15.49 45 ILE B N 1
ATOM 1267 C CA . ILE B 1 48 ? 13.967 -3.410 15.899 1.00 15.48 45 ILE B CA 1
ATOM 1268 C C . ILE B 1 48 ? 12.996 -3.865 16.989 1.00 15.13 45 ILE B C 1
ATOM 1269 O O . ILE B 1 48 ? 12.508 -4.994 16.988 1.00 14.88 45 ILE B O 1
ATOM 1274 N N . ASN B 1 49 ? 12.724 -2.978 17.927 1.00 14.88 46 ASN B N 1
ATOM 1275 C CA . ASN B 1 49 ? 11.830 -3.307 19.024 1.00 14.86 46 ASN B CA 1
ATOM 1276 C C . ASN B 1 49 ? 10.399 -3.623 18.565 1.00 14.76 46 ASN B C 1
ATOM 1277 O O . ASN B 1 49 ? 9.723 -4.477 19.148 1.00 14.89 46 ASN B O 1
ATOM 1282 N N . SER B 1 50 ? 9.934 -2.934 17.520 1.00 15.17 47 SER B N 1
ATOM 1283 C CA . SER B 1 50 ? 8.603 -3.175 16.955 1.00 14.80 47 SER B CA 1
ATOM 1284 C C . SER B 1 50 ? 8.540 -4.530 16.231 1.00 15.20 47 SER B C 1
ATOM 1285 O O . SER B 1 50 ? 7.543 -5.254 16.338 1.00 14.72 47 SER B O 1
ATOM 1288 N N . ILE B 1 51 ? 9.592 -4.877 15.487 1.00 14.91 48 ILE B N 1
ATOM 1289 C CA . ILE B 1 51 ? 9.665 -6.209 14.875 1.00 15.53 48 ILE B CA 1
ATOM 1290 C C . ILE B 1 51 ? 9.566 -7.267 15.958 1.00 16.01 48 ILE B C 1
ATOM 1291 O O . ILE B 1 51 ? 8.771 -8.207 15.859 1.00 15.96 48 ILE B O 1
ATOM 1296 N N . GLU B 1 52 ? 10.387 -7.125 16.991 1.00 16.86 49 GLU B N 1
ATOM 1297 C CA . GLU B 1 52 ? 10.442 -8.154 18.018 1.00 17.62 49 GLU B CA 1
ATOM 1298 C C . GLU B 1 52 ? 9.121 -8.303 18.776 1.00 17.51 49 GLU B C 1
ATOM 1299 O O . GLU B 1 52 ? 8.673 -9.433 19.070 1.00 17.63 49 GLU B O 1
ATOM 1305 N N . LYS B 1 53 ? 8.485 -7.180 19.092 1.00 17.87 50 LYS B N 1
ATOM 1306 C CA . LYS B 1 53 ? 7.243 -7.192 19.877 1.00 18.87 50 LYS B CA 1
ATOM 1307 C C . LYS B 1 53 ? 6.040 -7.572 19.048 1.00 18.86 50 LYS B C 1
ATOM 1308 O O . LYS B 1 53 ? 5.233 -8.408 19.474 1.00 19.04 50 LYS B O 1
ATOM 1314 N N . PHE B 1 54 ? 5.903 -6.964 17.876 1.00 18.06 51 PHE B N 1
ATOM 1315 C CA . PHE B 1 54 ? 4.679 -7.106 17.079 1.00 18.24 51 PHE B CA 1
ATOM 1316 C C . PHE B 1 54 ? 4.758 -8.213 16.032 1.00 18.54 51 PHE B C 1
ATOM 1317 O O . PHE B 1 54 ? 3.805 -8.972 15.869 1.00 17.93 51 PHE B O 1
ATOM 1325 N N . ALA B 1 55 ? 5.893 -8.324 15.342 1.00 18.24 52 ALA B N 1
ATOM 1326 C CA . ALA B 1 55 ? 6.103 -9.391 14.365 1.00 18.99 52 ALA B CA 1
ATOM 1327 C C . ALA B 1 55 ? 6.483 -10.712 15.041 1.00 19.37 52 ALA B C 1
ATOM 1328 O O . ALA B 1 55 ? 6.244 -11.783 14.498 1.00 21.00 52 ALA B O 1
ATOM 1330 N N . GLY B 1 56 ? 7.059 -10.647 16.233 1.00 19.30 53 GLY B N 1
ATOM 1331 C CA . GLY B 1 56 ? 7.289 -11.830 17.059 1.00 19.23 53 GLY B CA 1
ATOM 1332 C C . GLY B 1 56 ? 8.470 -12.699 16.653 1.00 19.05 53 GLY B C 1
ATOM 1333 O O . GLY B 1 56 ? 8.454 -13.909 16.866 1.00 20.46 53 GLY B O 1
ATOM 1334 N N . TYR B 1 57 ? 9.499 -12.094 16.061 1.00 18.51 54 TYR B N 1
ATOM 1335 C CA . TYR B 1 57 ? 10.758 -12.794 15.803 1.00 18.21 54 TYR B CA 1
ATOM 1336 C C . TYR B 1 57 ? 11.886 -11.817 16.011 1.00 18.64 54 TYR B C 1
ATOM 1337 O O . TYR B 1 57 ? 11.640 -10.602 16.133 1.00 18.49 54 TYR B O 1
ATOM 1346 N N . GLU B 1 58 ? 13.113 -12.339 16.060 1.00 18.77 55 GLU B N 1
ATOM 1347 C CA . GLU B 1 58 ? 14.297 -11.507 16.205 1.00 19.49 55 GLU B CA 1
ATOM 1348 C C . GLU B 1 58 ? 15.045 -11.428 14.878 1.00 19.03 55 GLU B C 1
ATOM 1349 O O . GLU B 1 58 ? 15.394 -12.462 14.292 1.00 18.66 55 GLU B O 1
ATOM 1355 N N . PRO B 1 59 ? 15.291 -10.200 14.402 1.00 19.16 56 PRO B N 1
ATOM 1356 C CA . PRO B 1 59 ? 16.022 -10.058 13.158 1.00 18.62 56 PRO B CA 1
ATOM 1357 C C . PRO B 1 59 ? 17.508 -10.299 13.386 1.00 18.16 56 PRO B C 1
ATOM 1358 O O . PRO B 1 59 ? 17.980 -10.377 14.533 1.00 18.73 56 PRO B O 1
ATOM 1362 N N . ILE B 1 60 ? 18.229 -10.408 12.280 1.00 18.20 57 ILE B N 1
ATOM 1363 C CA . ILE B 1 60 ? 19.668 -10.585 12.304 1.00 18.01 57 ILE B CA 1
ATOM 1364 C C . ILE B 1 60 ? 20.232 -9.192 12.557 1.00 18.17 57 ILE B C 1
ATOM 1365 O O . ILE B 1 60 ? 19.856 -8.245 11.868 1.00 17.85 57 ILE B O 1
ATOM 1370 N N . LEU B 1 61 ? 21.113 -9.081 13.545 1.00 18.21 58 LEU B N 1
ATOM 1371 C CA A LEU B 1 61 ? 21.624 -7.794 14.014 0.50 18.50 58 LEU B CA 1
ATOM 1372 C CA B LEU B 1 61 ? 21.611 -7.793 14.000 0.50 18.81 58 LEU B CA 1
ATOM 1373 C C . LEU B 1 61 ? 23.135 -7.818 14.219 1.00 19.38 58 LEU B C 1
ATOM 1374 O O . LEU B 1 61 ? 23.684 -8.786 14.751 1.00 19.49 58 LEU B O 1
ATOM 1383 N N . GLU B 1 62 ? 23.811 -6.751 13.802 1.00 20.46 59 GLU B N 1
ATOM 1384 C CA . GLU B 1 62 ? 25.223 -6.524 14.157 1.00 22.43 59 GLU B CA 1
ATOM 1385 C C . GLU B 1 62 ? 25.338 -5.072 14.611 1.00 23.23 59 GLU B C 1
ATOM 1386 O O . GLU B 1 62 ? 24.903 -4.171 13.904 1.00 23.32 59 GLU B O 1
ATOM 1392 N N . LEU B 1 63 ? 25.911 -4.879 15.801 1.00 25.25 60 LEU B N 1
ATOM 1393 C CA . LEU B 1 63 ? 25.978 -3.599 16.460 1.00 27.26 60 LEU B CA 1
ATOM 1394 C C . LEU B 1 63 ? 27.349 -3.363 17.064 1.00 28.32 60 LEU B C 1
ATOM 1395 O O . LEU B 1 63 ? 28.027 -4.297 17.542 1.00 28.84 60 LEU B O 1
ATOM 1400 N N . ASN B 1 64 ? 27.729 -2.095 17.092 1.00 29.91 61 ASN B N 1
ATOM 1401 C CA . ASN B 1 64 ? 28.958 -1.672 17.738 1.00 31.07 61 ASN B CA 1
ATOM 1402 C C . ASN B 1 64 ? 28.862 -0.160 17.879 1.00 31.81 61 ASN B C 1
ATOM 1403 O O . ASN B 1 64 ? 28.557 0.527 16.912 1.00 32.37 61 ASN B O 1
ATOM 1408 N N . GLU B 1 65 ? 28.957 0.353 19.090 1.00 32.16 62 GLU B N 1
ATOM 1409 C CA . GLU B 1 65 ? 29.175 1.791 19.303 1.00 32.58 62 GLU B CA 1
ATOM 1410 C C . GLU B 1 65 ? 30.537 2.407 19.030 1.00 32.33 62 GLU B C 1
ATOM 1411 O O . GLU B 1 65 ? 30.656 3.591 19.095 1.00 32.78 62 GLU B O 1
ATOM 1417 N N . ASP B 1 66 ? 31.542 1.627 18.683 1.00 32.33 63 ASP B N 1
ATOM 1418 C CA . ASP B 1 66 ? 32.948 2.045 18.680 1.00 32.20 63 ASP B CA 1
ATOM 1419 C C . ASP B 1 66 ? 33.384 3.082 17.702 1.00 32.02 63 ASP B C 1
ATOM 1420 O O . ASP B 1 66 ? 33.659 4.175 18.098 1.00 31.97 63 ASP B O 1
ATOM 1425 N N . GLU B 1 67 ? 33.508 2.788 16.433 1.00 31.82 64 GLU B N 1
ATOM 1426 C CA . GLU B 1 67 ? 34.021 3.839 15.584 1.00 31.50 64 GLU B CA 1
ATOM 1427 C C . GLU B 1 67 ? 32.975 4.854 15.082 1.00 30.98 64 GLU B C 1
ATOM 1428 O O . GLU B 1 67 ? 32.872 5.064 13.907 1.00 31.37 64 GLU B O 1
ATOM 1434 N N . GLY B 1 68 ? 32.238 5.491 15.978 1.00 29.96 65 GLY B N 1
ATOM 1435 C CA . GLY B 1 68 ? 31.134 6.322 15.560 1.00 28.76 65 GLY B CA 1
ATOM 1436 C C . GLY B 1 68 ? 29.806 5.617 15.359 1.00 27.69 65 GLY B C 1
ATOM 1437 O O . GLY B 1 68 ? 28.848 6.233 14.983 1.00 27.04 65 GLY B O 1
ATOM 1438 N N . GLY B 1 69 ? 29.759 4.330 15.646 1.00 26.24 66 GLY B N 1
ATOM 1439 C CA . GLY B 1 69 ? 28.500 3.601 15.682 1.00 25.02 66 GLY B CA 1
ATOM 1440 C C . GLY B 1 69 ? 28.257 2.806 14.423 1.00 23.65 66 GLY B C 1
ATOM 1441 O O . GLY B 1 69 ? 28.482 3.292 13.311 1.00 23.25 66 GLY B O 1
ATOM 1442 N N . TYR B 1 70 ? 27.787 1.576 14.614 1.00 22.22 67 TYR B N 1
ATOM 1443 C CA . TYR B 1 70 ? 27.500 0.667 13.514 1.00 20.85 67 TYR B CA 1
ATOM 1444 C C . TYR B 1 70 ? 26.272 -0.168 13.838 1.00 19.68 67 TYR B C 1
ATOM 1445 O O . TYR B 1 70 ? 26.193 -0.755 14.903 1.00 18.77 67 TYR B O 1
ATOM 1454 N N . LEU B 1 71 ? 25.318 -0.212 12.913 1.00 18.79 68 LEU B N 1
ATOM 1455 C CA . LEU B 1 71 ? 24.124 -0.998 13.088 1.00 18.33 68 LEU B CA 1
ATOM 1456 C C . LEU B 1 71 ? 23.792 -1.605 11.740 1.00 18.05 68 LEU B C 1
ATOM 1457 O O . LEU B 1 71 ? 23.710 -0.898 10.734 1.00 19.15 68 LEU B O 1
ATOM 1462 N N . MET B 1 72 ? 23.656 -2.924 11.713 1.00 17.41 69 MET B N 1
ATOM 1463 C CA A MET B 1 72 ? 23.165 -3.628 10.528 0.50 17.11 69 MET B CA 1
ATOM 1464 C CA B MET B 1 72 ? 23.173 -3.623 10.539 0.50 17.35 69 MET B CA 1
ATOM 1465 C C . MET B 1 72 ? 22.031 -4.538 10.982 1.00 16.85 69 MET B C 1
ATOM 1466 O O . MET B 1 72 ? 22.220 -5.357 11.870 1.00 17.00 69 MET B O 1
ATOM 1475 N N . VAL B 1 73 ? 20.854 -4.337 10.388 1.00 16.07 70 VAL B N 1
ATOM 1476 C CA . VAL B 1 73 ? 19.669 -5.152 10.649 1.00 15.58 70 VAL B CA 1
ATOM 1477 C C . VAL B 1 73 ? 19.265 -5.810 9.337 1.00 16.11 70 VAL B C 1
ATOM 1478 O O . VAL B 1 73 ? 19.145 -5.148 8.316 1.00 15.56 70 VAL B O 1
ATOM 1482 N N . GLU B 1 74 ? 19.094 -7.130 9.383 1.00 16.83 71 GLU B N 1
ATOM 1483 C CA . GLU B 1 74 ? 18.826 -7.925 8.186 1.00 16.54 71 GLU B CA 1
ATOM 1484 C C . GLU B 1 74 ? 17.628 -8.803 8.488 1.00 16.00 71 GLU B C 1
ATOM 1485 O O . GLU B 1 74 ? 17.533 -9.355 9.573 1.00 15.15 71 GLU B O 1
ATOM 1491 N N . ILE B 1 75 ? 16.720 -8.902 7.527 1.00 14.60 72 ILE B N 1
ATOM 1492 C CA . ILE B 1 75 ? 15.484 -9.672 7.696 1.00 15.07 72 ILE B CA 1
ATOM 1493 C C . ILE B 1 75 ? 15.780 -11.119 7.298 1.00 15.73 72 ILE B C 1
ATOM 1494 O O . ILE B 1 75 ? 16.310 -11.371 6.213 1.00 15.72 72 ILE B O 1
ATOM 1499 N N . PRO B 1 76 ? 15.437 -12.078 8.181 1.00 16.01 73 PRO B N 1
ATOM 1500 C CA . PRO B 1 76 ? 15.598 -13.492 7.855 1.00 16.90 73 PRO B CA 1
ATOM 1501 C C . PRO B 1 76 ? 14.861 -13.872 6.570 1.00 17.42 73 PRO B C 1
ATOM 1502 O O . PRO B 1 76 ? 13.795 -13.333 6.289 1.00 17.80 73 PRO B O 1
ATOM 1506 N N . LYS B 1 77 ? 15.420 -14.802 5.808 1.00 18.30 74 LYS B N 1
ATOM 1507 C CA . LYS B 1 77 ? 14.722 -15.306 4.633 1.00 18.31 74 LYS B CA 1
ATOM 1508 C C . LYS B 1 77 ? 13.596 -16.231 5.077 1.00 18.57 74 LYS B C 1
ATOM 1509 O O . LYS B 1 77 ? 13.632 -16.815 6.169 1.00 18.33 74 LYS B O 1
ATOM 1515 N N . ASP B 1 78 ? 12.603 -16.353 4.213 1.00 18.12 75 ASP B N 1
ATOM 1516 C CA . ASP B 1 78 ? 11.552 -17.354 4.376 1.00 18.89 75 ASP B CA 1
ATOM 1517 C C . ASP B 1 78 ? 10.667 -17.122 5.604 1.00 17.88 75 ASP B C 1
ATOM 1518 O O . ASP B 1 78 ? 10.161 -18.077 6.199 1.00 18.92 75 ASP B O 1
ATOM 1523 N N . LEU B 1 79 ? 10.442 -15.854 5.943 1.00 17.24 76 LEU B N 1
ATOM 1524 C CA . LEU B 1 79 ? 9.535 -15.520 7.030 1.00 17.04 76 LEU B CA 1
ATOM 1525 C C . LEU B 1 79 ? 8.102 -15.846 6.631 1.00 16.33 76 LEU B C 1
ATOM 1526 O O . LEU B 1 79 ? 7.735 -15.693 5.456 1.00 15.88 76 LEU B O 1
ATOM 1531 N N . PRO B 1 80 ? 7.273 -16.260 7.612 1.00 15.88 77 PRO B N 1
ATOM 1532 C CA . PRO B 1 80 ? 5.861 -16.436 7.330 1.00 16.12 77 PRO B CA 1
ATOM 1533 C C . PRO B 1 80 ? 5.235 -15.092 6.974 1.00 15.15 77 PRO B C 1
ATOM 1534 O O . PRO B 1 80 ? 5.733 -14.035 7.403 1.00 15.02 77 PRO B O 1
ATOM 1538 N N . SER B 1 81 ? 4.177 -15.138 6.171 1.00 15.28 78 SER B N 1
ATOM 1539 C CA . SER B 1 81 ? 3.576 -13.924 5.601 1.00 15.23 78 SER B CA 1
ATOM 1540 C C . SER B 1 81 ? 3.270 -12.835 6.621 1.00 15.46 78 SER B C 1
ATOM 1541 O O . SER B 1 81 ? 3.553 -11.666 6.357 1.00 15.36 78 SER B O 1
ATOM 1544 N N . HIS B 1 82 ? 2.666 -13.169 7.760 1.00 15.11 79 HIS B N 1
ATOM 1545 C CA . HIS B 1 82 ? 2.298 -12.099 8.711 1.00 15.41 79 HIS B CA 1
ATOM 1546 C C . HIS B 1 82 ? 3.526 -11.343 9.253 1.00 15.49 79 HIS B C 1
ATOM 1547 O O . HIS B 1 82 ? 3.482 -10.130 9.446 1.00 15.63 79 HIS B O 1
ATOM 1554 N N . GLN B 1 83 ? 4.616 -12.072 9.490 1.00 15.68 80 GLN B N 1
ATOM 1555 C CA . GLN B 1 83 ? 5.878 -11.488 9.921 1.00 15.65 80 GLN B CA 1
ATOM 1556 C C . GLN B 1 83 ? 6.508 -10.668 8.798 1.00 15.49 80 GLN B C 1
ATOM 1557 O O . GLN B 1 83 ? 7.055 -9.593 9.041 1.00 14.90 80 GLN B O 1
ATOM 1563 N N . ARG B 1 84 ? 6.409 -11.155 7.569 1.00 15.31 81 ARG B N 1
ATOM 1564 C CA . ARG B 1 84 ? 6.897 -10.392 6.435 1.00 16.00 81 ARG B CA 1
ATOM 1565 C C . ARG B 1 84 ? 6.196 -9.053 6.325 1.00 15.93 81 ARG B C 1
ATOM 1566 O O . ARG B 1 84 ? 6.830 -8.000 6.173 1.00 16.07 81 ARG B O 1
ATOM 1574 N N . GLU B 1 85 ? 4.872 -9.103 6.374 1.00 16.47 82 GLU B N 1
ATOM 1575 C CA . GLU B 1 85 ? 4.045 -7.913 6.128 1.00 17.09 82 GLU B CA 1
ATOM 1576 C C . GLU B 1 85 ? 4.175 -6.869 7.212 1.00 16.98 82 GLU B C 1
ATOM 1577 O O . GLU B 1 85 ? 4.298 -5.672 6.914 1.00 17.00 82 GLU B O 1
ATOM 1583 N N . MET B 1 86 ? 4.197 -7.302 8.466 1.00 15.80 83 MET B N 1
ATOM 1584 C CA . MET B 1 86 ? 4.422 -6.361 9.547 1.00 16.38 83 MET B CA 1
ATOM 1585 C C . MET B 1 86 ? 5.830 -5.766 9.465 1.00 15.41 83 MET B C 1
ATOM 1586 O O . MET B 1 86 ? 6.014 -4.558 9.587 1.00 15.25 83 MET B O 1
ATOM 1591 N N . THR B 1 87 ? 6.828 -6.618 9.228 1.00 14.94 84 THR B N 1
ATOM 1592 C CA . THR B 1 87 ? 8.187 -6.127 9.061 1.00 14.10 84 THR B CA 1
ATOM 1593 C C . THR B 1 87 ? 8.257 -5.054 7.946 1.00 14.28 84 THR B C 1
ATOM 1594 O O . THR B 1 87 ? 8.864 -4.009 8.120 1.00 13.78 84 THR B O 1
ATOM 1598 N N A GLN B 1 88 ? 7.640 -5.332 6.800 0.50 14.79 85 GLN B N 1
ATOM 1599 N N B GLN B 1 88 ? 7.627 -5.308 6.803 0.50 14.60 85 GLN B N 1
ATOM 1600 C CA A GLN B 1 88 ? 7.702 -4.402 5.681 0.50 14.97 85 GLN B CA 1
ATOM 1601 C CA B GLN B 1 88 ? 7.735 -4.373 5.685 0.50 14.64 85 GLN B CA 1
ATOM 1602 C C A GLN B 1 88 ? 7.080 -3.072 6.082 0.50 15.09 85 GLN B C 1
ATOM 1603 C C B GLN B 1 88 ? 7.005 -3.066 5.979 0.50 14.94 85 GLN B C 1
ATOM 1604 O O A GLN B 1 88 ? 7.639 -2.021 5.776 0.50 15.35 85 GLN B O 1
ATOM 1605 O O B GLN B 1 88 ? 7.407 -2.016 5.487 0.50 15.39 85 GLN B O 1
ATOM 1616 N N . LEU B 1 89 ? 5.946 -3.128 6.791 1.00 14.89 86 LEU B N 1
ATOM 1617 C CA . LEU B 1 89 ? 5.262 -1.917 7.218 1.00 15.33 86 LEU B CA 1
ATOM 1618 C C . LEU B 1 89 ? 6.180 -1.081 8.100 1.00 14.18 86 LEU B C 1
ATOM 1619 O O . LEU B 1 89 ? 6.378 0.108 7.859 1.00 14.17 86 LEU B O 1
ATOM 1624 N N . PHE B 1 90 ? 6.755 -1.695 9.124 1.00 14.09 87 PHE B N 1
ATOM 1625 C CA . PHE B 1 90 ? 7.697 -0.961 9.961 1.00 14.02 87 PHE B CA 1
ATOM 1626 C C . PHE B 1 90 ? 8.949 -0.486 9.211 1.00 13.40 87 PHE B C 1
ATOM 1627 O O . PHE B 1 90 ? 9.485 0.599 9.498 1.00 13.80 87 PHE B O 1
ATOM 1635 N N .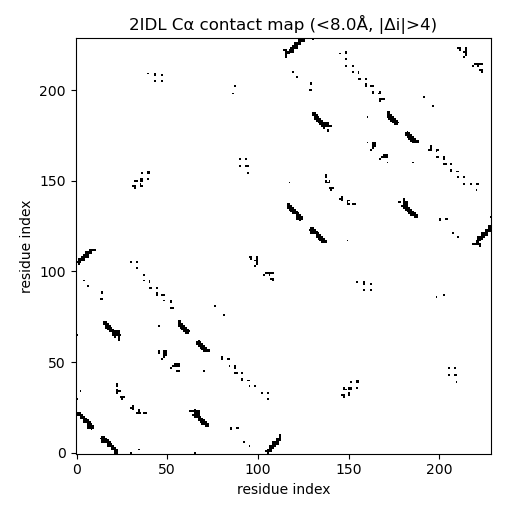 PHE B 1 91 ? 9.428 -1.304 8.273 1.00 13.23 88 PHE B N 1
ATOM 1636 C CA . PHE B 1 91 ? 10.646 -1.003 7.524 1.00 13.08 88 PHE B CA 1
ATOM 1637 C C . PHE B 1 91 ? 10.402 0.217 6.616 1.00 13.77 88 PHE B C 1
ATOM 1638 O O . PHE B 1 91 ? 11.248 1.106 6.479 1.00 13.51 88 PHE B O 1
ATOM 1646 N N . GLU B 1 92 ? 9.242 0.256 5.969 1.00 13.64 89 GLU B N 1
ATOM 1647 C CA . GLU B 1 92 ? 8.893 1.420 5.155 1.00 14.44 89 GLU B CA 1
ATOM 1648 C C . GLU B 1 92 ? 8.815 2.694 6.004 1.00 14.16 89 GLU B C 1
ATOM 1649 O O . GLU B 1 92 ? 9.254 3.767 5.563 1.00 13.62 89 GLU B O 1
ATOM 1655 N N . SER B 1 93 ? 8.280 2.583 7.213 1.00 14.67 90 SER B N 1
ATOM 1656 C CA . SER B 1 93 ? 8.196 3.723 8.142 1.00 15.04 90 SER B CA 1
ATOM 1657 C C . SER B 1 93 ? 9.599 4.183 8.574 1.00 14.33 90 SER B C 1
ATOM 1658 O O . SER B 1 93 ? 9.910 5.378 8.622 1.00 12.03 90 SER B O 1
ATOM 1661 N N . PHE B 1 94 ? 10.459 3.222 8.872 1.00 14.20 91 PHE B N 1
ATOM 1662 C CA . PHE B 1 94 ? 11.865 3.507 9.200 1.00 13.64 91 PHE B CA 1
ATOM 1663 C C . PHE B 1 94 ? 12.587 4.220 8.054 1.00 13.73 91 PHE B C 1
ATOM 1664 O O . PHE B 1 94 ? 13.238 5.251 8.254 1.00 13.11 91 PHE B O 1
ATOM 1672 N N . PHE B 1 95 ? 12.422 3.701 6.833 1.00 13.91 92 PHE B N 1
ATOM 1673 C CA . PHE B 1 95 ? 13.003 4.346 5.657 1.00 14.05 92 PHE B CA 1
ATOM 1674 C C . PHE B 1 95 ? 12.467 5.788 5.489 1.00 13.65 92 PHE B C 1
ATOM 1675 O O . PHE B 1 95 ? 13.232 6.734 5.256 1.00 13.50 92 PHE B O 1
ATOM 1683 N N . LEU B 1 96 ? 11.153 5.953 5.610 1.00 13.49 93 LEU B N 1
ATOM 1684 C CA . LEU B 1 96 ? 10.548 7.279 5.482 1.00 12.62 93 LEU B CA 1
ATOM 1685 C C . LEU B 1 96 ? 11.152 8.246 6.485 1.00 12.60 93 LEU B C 1
ATOM 1686 O O . LEU B 1 96 ? 11.513 9.377 6.158 1.00 12.23 93 LEU B O 1
ATOM 1691 N N . GLY B 1 97 ? 11.263 7.789 7.719 1.00 12.13 94 GLY B N 1
ATOM 1692 C CA . GLY B 1 97 ? 11.859 8.596 8.774 1.00 12.82 94 GLY B CA 1
ATOM 1693 C C . GLY B 1 97 ? 13.260 9.041 8.443 1.00 12.67 94 GLY B C 1
ATOM 1694 O O . GLY B 1 97 ? 13.603 10.204 8.622 1.00 14.09 94 GLY B O 1
ATOM 1695 N N . MET B 1 98 ? 14.066 8.124 7.936 1.00 12.76 95 MET B N 1
ATOM 1696 C CA . MET B 1 98 ? 15.454 8.427 7.575 1.00 12.56 95 MET B CA 1
ATOM 1697 C C . MET B 1 98 ? 15.535 9.309 6.344 1.00 12.84 95 MET B C 1
ATOM 1698 O O . MET B 1 98 ? 16.350 10.260 6.279 1.00 13.57 95 MET B O 1
ATOM 1703 N N . ALA B 1 99 ? 14.705 9.006 5.356 1.00 12.57 96 ALA B N 1
ATOM 1704 C CA . ALA B 1 99 ? 14.629 9.852 4.184 1.00 13.28 96 ALA B CA 1
ATOM 1705 C C . ALA B 1 99 ? 14.263 11.301 4.562 1.00 13.44 96 ALA B C 1
ATOM 1706 O O . ALA B 1 99 ? 14.870 12.246 4.065 1.00 12.97 96 ALA B O 1
ATOM 1708 N N . ASN B 1 100 ? 13.290 11.479 5.456 1.00 14.07 97 ASN B N 1
ATOM 1709 C CA . ASN B 1 100 ? 12.894 12.831 5.880 1.00 14.88 97 ASN B CA 1
ATOM 1710 C C . ASN B 1 100 ? 13.982 13.527 6.718 1.00 14.89 97 ASN B C 1
ATOM 1711 O O . ASN B 1 100 ? 14.247 14.727 6.554 1.00 15.02 97 ASN B O 1
ATOM 1716 N N . LEU B 1 101 ? 14.666 12.776 7.582 1.00 14.68 98 LEU B N 1
ATOM 1717 C CA . LEU B 1 101 ? 15.850 13.331 8.253 1.00 15.60 98 LEU B CA 1
ATOM 1718 C C . LEU B 1 101 ? 16.945 13.770 7.266 1.00 15.64 98 LEU B C 1
ATOM 1719 O O . LEU B 1 101 ? 17.570 14.822 7.450 1.00 16.14 98 LEU B O 1
ATOM 1724 N N . SER B 1 102 ? 17.153 13.005 6.205 1.00 15.83 99 SER B N 1
ATOM 1725 C CA A SER B 1 102 ? 18.183 13.334 5.220 0.50 16.43 99 SER B CA 1
ATOM 1726 C CA B SER B 1 102 ? 18.172 13.335 5.219 0.50 15.64 99 SER B CA 1
ATOM 1727 C C . SER B 1 102 ? 17.762 14.530 4.366 1.00 16.50 99 SER B C 1
ATOM 1728 O O . SER B 1 102 ? 18.615 15.244 3.842 1.00 16.58 99 SER B O 1
ATOM 1733 N N . GLU B 1 103 ? 16.454 14.754 4.240 1.00 16.47 100 GLU B N 1
ATOM 1734 C CA . GLU B 1 103 ? 15.963 15.926 3.513 1.00 17.34 100 GLU B CA 1
ATOM 1735 C C . GLU B 1 103 ? 16.105 17.197 4.335 1.00 17.96 100 GLU B C 1
ATOM 1736 O O . GLU B 1 103 ? 16.491 18.240 3.807 1.00 17.94 100 GLU B O 1
ATOM 1742 N N . ASN B 1 104 ? 15.815 17.108 5.624 1.00 18.34 101 ASN B N 1
ATOM 1743 C CA . ASN B 1 104 ? 15.719 18.277 6.478 1.00 19.07 101 ASN B CA 1
ATOM 1744 C C . ASN B 1 104 ? 17.012 18.585 7.250 1.00 18.22 101 ASN B C 1
ATOM 1745 O O . ASN B 1 104 ? 17.224 19.733 7.660 1.00 18.49 101 ASN B O 1
ATOM 1750 N N . TYR B 1 105 ? 17.865 17.566 7.427 1.00 17.03 102 TYR B N 1
ATOM 1751 C CA . TYR B 1 105 ? 19.164 17.688 8.110 1.00 17.21 102 TYR B CA 1
ATOM 1752 C C . TYR B 1 105 ? 20.256 17.088 7.239 1.00 16.41 102 TYR B C 1
ATOM 1753 O O . TYR B 1 105 ? 21.063 16.269 7.684 1.00 15.78 102 TYR B O 1
ATOM 1762 N N . SER B 1 106 ? 20.240 17.502 5.980 1.00 16.09 103 SER B N 1
ATOM 1763 C CA . SER B 1 106 ? 21.057 16.932 4.920 1.00 16.74 103 SER B CA 1
ATOM 1764 C C . SER B 1 106 ? 22.571 17.048 5.099 1.00 17.34 103 SER B C 1
ATOM 1765 O O . SER B 1 106 ? 23.332 16.309 4.455 1.00 17.30 103 SER B O 1
ATOM 1768 N N . GLU B 1 107 ? 23.022 17.972 5.945 1.00 16.56 104 GLU B N 1
ATOM 1769 C CA . GLU B 1 107 ? 24.449 18.039 6.255 1.00 17.27 104 GLU B CA 1
ATOM 1770 C C . GLU B 1 107 ? 24.875 17.008 7.312 1.00 16.23 104 GLU B C 1
ATOM 1771 O O . GLU B 1 107 ? 26.069 16.829 7.517 1.00 14.70 104 GLU B O 1
ATOM 1777 N N . PHE B 1 108 ? 23.911 16.311 7.941 1.00 15.31 105 PHE B N 1
ATOM 1778 C CA . PHE B 1 108 ? 24.202 15.341 9.009 1.00 15.24 105 PHE B CA 1
ATOM 1779 C C . PHE B 1 108 ? 23.971 13.874 8.605 1.00 15.04 105 PHE B C 1
ATOM 1780 O O . PHE B 1 108 ? 24.688 12.969 9.059 1.00 14.64 105 PHE B O 1
ATOM 1788 N N . VAL B 1 109 ? 22.988 13.641 7.737 1.00 14.39 106 VAL B N 1
ATOM 1789 C CA A VAL B 1 109 ? 22.545 12.286 7.385 0.50 14.77 106 VAL B CA 1
ATOM 1790 C CA B VAL B 1 109 ? 22.648 12.276 7.389 0.50 14.39 106 VAL B CA 1
ATOM 1791 C C . VAL B 1 109 ? 22.327 12.143 5.894 1.00 14.75 106 VAL B C 1
ATOM 1792 O O . VAL B 1 109 ? 21.709 13.023 5.282 1.00 15.63 106 VAL B O 1
ATOM 1799 N N . GLN B 1 110 ? 22.809 11.035 5.328 1.00 14.39 107 GLN B N 1
ATOM 1800 C CA . GLN B 1 110 ? 22.526 10.636 3.952 1.00 13.90 107 GLN B CA 1
ATOM 1801 C C . GLN B 1 110 ? 21.894 9.256 3.963 1.00 13.73 107 GLN B C 1
ATOM 1802 O O . GLN B 1 110 ? 22.387 8.355 4.637 1.00 15.03 107 GLN B O 1
ATOM 1808 N N . THR B 1 111 ? 20.809 9.128 3.210 1.00 13.98 108 THR B N 1
ATOM 1809 C CA . THR B 1 111 ? 20.039 7.905 3.120 1.00 14.90 108 THR B CA 1
ATOM 1810 C C . THR B 1 111 ? 19.919 7.520 1.659 1.00 15.63 108 THR B C 1
ATOM 1811 O O . THR B 1 111 ? 19.543 8.340 0.814 1.00 16.35 108 THR B O 1
ATOM 1815 N N . ARG B 1 112 ? 20.263 6.263 1.374 1.00 16.20 109 ARG B N 1
ATOM 1816 C CA . ARG B 1 112 ? 20.281 5.745 0.014 1.00 16.10 109 ARG B CA 1
ATOM 1817 C C . ARG B 1 112 ? 19.620 4.374 -0.026 1.00 17.22 109 ARG B C 1
ATOM 1818 O O . ARG B 1 112 ? 19.617 3.649 0.966 1.00 15.13 109 ARG B O 1
ATOM 1826 N N . VAL B 1 113 ? 19.079 4.029 -1.195 1.00 18.09 110 VAL B N 1
ATOM 1827 C CA . VAL B 1 113 ? 18.625 2.662 -1.431 1.00 19.39 110 VAL B CA 1
ATOM 1828 C C . VAL B 1 113 ? 19.574 1.970 -2.424 1.00 20.51 110 VAL B C 1
ATOM 1829 O O . VAL B 1 113 ? 20.050 2.585 -3.392 1.00 21.30 110 VAL B O 1
ATOM 1833 N N . ILE B 1 114 ? 19.876 0.707 -2.144 1.00 21.40 111 ILE B N 1
ATOM 1834 C CA . ILE B 1 114 ? 20.600 -0.175 -3.061 1.00 22.26 111 ILE B CA 1
ATOM 1835 C C . ILE B 1 114 ? 19.714 -1.392 -3.373 1.00 22.40 111 ILE B C 1
ATOM 1836 O O . ILE B 1 114 ? 18.780 -1.728 -2.627 1.00 20.09 111 ILE B O 1
ATOM 1841 N N . THR B 1 115 ? 19.996 -2.042 -4.495 1.00 23.96 112 THR B N 1
ATOM 1842 C CA . THR B 1 115 ? 19.304 -3.280 -4.816 1.00 25.51 112 THR B CA 1
ATOM 1843 C C . THR B 1 115 ? 20.056 -4.465 -4.227 1.00 26.63 112 THR B C 1
ATOM 1844 O O . THR B 1 115 ? 21.267 -4.410 -4.005 1.00 27.04 112 THR B O 1
ATOM 1848 N N . GLU B 1 116 ? 19.308 -5.532 -3.992 1.00 27.61 113 GLU B N 1
ATOM 1849 C CA . GLU B 1 116 ? 19.845 -6.803 -3.540 1.00 28.31 113 GLU B CA 1
ATOM 1850 C C . GLU B 1 116 ? 20.560 -7.513 -4.691 1.00 28.72 113 GLU B C 1
ATOM 1851 O O . GLU B 1 116 ? 21.728 -7.857 -4.572 1.00 29.55 113 GLU B O 1
#

Sequence (229 aa):
AMIQAVFERAEDGELRSAEITGHAESGEYGLDVVCASVSTLAINFINSIIEKFAGYEPIILLELNEDEGGYLMMVEIPKDLPSHQREMTQLFFESFFLGMANLSENYSEFVQTRVITSNAMIQAVFERAEDGELRSAEIITGHAESGEYGLDVVCASVSSTLAINFINSIEKFAGYEPILLELNEDEGGYLMMVEIPKDLPSHQREMTQQLFFESFFLGMANLSSENYSEFVVQTRVITE